Protein AF-A0A957NJ51-F1 (afdb_monomer)

Structure (mmCIF, N/CA/C/O backbone):
data_AF-A0A957NJ51-F1
#
_entry.id   AF-A0A957NJ51-F1
#
loop_
_atom_site.group_PDB
_atom_site.id
_atom_site.type_symbol
_atom_site.label_atom_id
_atom_site.label_alt_id
_atom_site.label_comp_id
_atom_site.label_asym_id
_atom_site.label_entity_id
_atom_site.label_seq_id
_atom_site.pdbx_PDB_ins_code
_atom_site.Cartn_x
_atom_site.Cartn_y
_atom_site.Cartn_z
_atom_site.occupancy
_atom_site.B_iso_or_equiv
_atom_site.auth_seq_id
_atom_site.auth_comp_id
_atom_site.auth_asym_id
_atom_site.auth_atom_id
_atom_site.pdbx_PDB_model_num
ATOM 1 N N . PHE A 1 1 ? 2.269 -20.245 -6.115 1.00 91.69 1 PHE A N 1
ATOM 2 C CA . PHE A 1 1 ? 2.761 -18.874 -5.858 1.00 91.69 1 PHE A CA 1
ATOM 3 C C . PHE A 1 1 ? 3.761 -18.795 -4.701 1.00 91.69 1 PHE A C 1
ATOM 5 O O . PHE A 1 1 ? 4.795 -18.180 -4.890 1.00 91.69 1 PHE A O 1
ATOM 12 N N . GLY A 1 2 ? 3.545 -19.444 -3.546 1.00 91.81 2 GLY A N 1
ATOM 13 C CA . GLY A 1 2 ? 4.564 -19.464 -2.474 1.00 91.81 2 GLY A CA 1
ATOM 14 C C . GLY A 1 2 ? 5.950 -19.950 -2.939 1.00 91.81 2 GLY A C 1
ATOM 15 O O . GLY A 1 2 ? 6.957 -19.306 -2.673 1.00 91.81 2 GLY A O 1
ATOM 16 N N . GLU A 1 3 ? 6.003 -21.020 -3.740 1.00 93.50 3 GLU A N 1
ATOM 17 C CA . GLU A 1 3 ? 7.250 -21.481 -4.378 1.00 93.50 3 GLU A CA 1
ATOM 18 C C . GLU A 1 3 ? 7.874 -20.446 -5.322 1.00 93.50 3 GLU A C 1
ATOM 20 O O . GLU A 1 3 ? 9.089 -20.280 -5.314 1.00 93.50 3 GLU A O 1
ATOM 25 N N . TYR A 1 4 ? 7.052 -19.719 -6.086 1.00 93.38 4 TYR A N 1
ATOM 26 C CA . TYR A 1 4 ? 7.520 -18.629 -6.946 1.00 93.38 4 TYR A CA 1
ATOM 27 C C . TYR A 1 4 ? 8.218 -17.550 -6.114 1.00 93.38 4 TYR A C 1
ATOM 29 O O . TYR A 1 4 ? 9.344 -17.188 -6.431 1.00 93.38 4 TYR A O 1
ATOM 37 N N . LEU A 1 5 ? 7.607 -17.110 -5.006 1.00 91.69 5 LEU A N 1
ATOM 38 C CA . LEU A 1 5 ? 8.210 -16.110 -4.120 1.00 91.69 5 LEU A CA 1
ATOM 39 C C . LEU A 1 5 ? 9.549 -16.600 -3.550 1.00 91.69 5 LEU A C 1
ATOM 41 O O . LEU A 1 5 ? 10.505 -15.831 -3.491 1.00 91.69 5 LEU A O 1
ATOM 45 N N . ARG A 1 6 ? 9.637 -17.882 -3.159 1.00 92.06 6 ARG A N 1
ATOM 46 C CA . ARG A 1 6 ? 10.887 -18.491 -2.672 1.00 92.06 6 ARG A CA 1
ATOM 47 C C . ARG A 1 6 ? 11.988 -18.458 -3.729 1.00 92.06 6 ARG A C 1
ATOM 49 O O . ARG A 1 6 ? 13.097 -18.027 -3.422 1.00 92.06 6 ARG A O 1
ATOM 56 N N . VAL A 1 7 ? 11.676 -18.881 -4.953 1.00 93.38 7 VAL A N 1
ATOM 57 C CA . VAL A 1 7 ? 12.631 -18.884 -6.070 1.00 93.38 7 VAL A CA 1
ATOM 58 C C . VAL A 1 7 ? 13.043 -17.460 -6.435 1.00 93.38 7 VAL A C 1
ATOM 60 O O . VAL A 1 7 ? 14.235 -17.189 -6.514 1.00 93.38 7 VAL A O 1
ATOM 63 N N . GLU A 1 8 ? 12.091 -16.539 -6.578 1.00 91.25 8 GLU A N 1
ATOM 64 C CA . GLU A 1 8 ? 12.353 -15.126 -6.875 1.00 91.25 8 GLU A CA 1
ATOM 65 C C . GLU A 1 8 ? 13.281 -14.500 -5.824 1.00 91.25 8 GLU A C 1
ATOM 67 O O . GLU A 1 8 ? 14.288 -13.892 -6.173 1.00 91.25 8 GLU A O 1
ATOM 72 N N . ASN A 1 9 ? 13.015 -14.729 -4.535 1.00 90.12 9 ASN A N 1
ATOM 73 C CA . ASN A 1 9 ? 13.860 -14.236 -3.447 1.00 90.12 9 ASN A CA 1
ATOM 74 C C . ASN A 1 9 ? 15.278 -14.837 -3.473 1.00 90.12 9 ASN A C 1
ATOM 76 O O . ASN A 1 9 ? 16.244 -14.170 -3.115 1.00 90.12 9 ASN A O 1
ATOM 80 N N . THR A 1 10 ? 15.433 -16.101 -3.881 1.00 91.56 10 THR A N 1
ATOM 81 C CA . THR A 1 10 ? 16.767 -16.688 -4.094 1.00 91.56 10 THR A CA 1
ATOM 82 C C . THR A 1 10 ? 17.476 -16.027 -5.276 1.00 91.56 10 THR A C 1
ATOM 84 O O . THR A 1 10 ? 18.640 -15.648 -5.142 1.00 91.56 10 THR A O 1
ATOM 87 N N . LEU A 1 11 ? 16.771 -15.852 -6.397 1.00 92.31 11 LEU A N 1
ATOM 88 C CA . LEU A 1 11 ? 17.309 -15.290 -7.636 1.00 92.31 11 LEU A CA 1
ATOM 89 C C . LEU A 1 11 ? 17.727 -13.820 -7.507 1.00 92.31 11 LEU A C 1
ATOM 91 O O . LEU A 1 11 ? 18.660 -13.408 -8.181 1.00 92.31 11 LEU A O 1
ATOM 95 N N . GLN A 1 12 ? 17.126 -13.048 -6.598 1.00 87.69 12 GLN A N 1
ATOM 96 C CA . GLN A 1 12 ? 17.521 -11.657 -6.323 1.00 87.69 12 GLN A CA 1
ATOM 97 C C . GLN A 1 12 ? 18.995 -11.476 -5.922 1.00 87.69 12 GLN A C 1
ATOM 99 O O . GLN A 1 12 ? 19.508 -10.366 -6.013 1.00 87.69 12 GLN A O 1
ATOM 104 N N . ASN A 1 13 ? 19.685 -12.540 -5.499 1.00 90.19 13 ASN A N 1
ATOM 105 C CA . ASN A 1 13 ? 21.109 -12.487 -5.151 1.00 90.19 13 ASN A CA 1
ATOM 106 C C . ASN A 1 13 ? 22.047 -12.721 -6.351 1.00 90.19 13 ASN A C 1
ATOM 108 O O . ASN A 1 13 ? 23.256 -12.808 -6.150 1.00 90.19 13 ASN A O 1
ATOM 112 N N . TYR A 1 14 ? 21.504 -12.882 -7.562 1.00 93.62 14 TYR A N 1
ATOM 113 C CA . TYR A 1 14 ? 22.261 -13.146 -8.785 1.00 93.62 14 TYR A CA 1
ATOM 114 C C . TYR A 1 14 ? 22.208 -11.935 -9.717 1.00 93.62 14 TYR A C 1
ATOM 116 O O . TYR A 1 14 ? 21.124 -11.446 -10.054 1.00 93.62 14 TYR A O 1
ATOM 124 N N . ASP A 1 15 ? 23.379 -11.486 -10.166 1.00 90.38 15 ASP A N 1
ATOM 125 C CA . ASP A 1 15 ? 23.531 -10.301 -11.015 1.00 90.38 15 ASP A CA 1
ATOM 126 C C . ASP A 1 15 ? 22.803 -10.469 -12.357 1.00 90.38 15 ASP A C 1
ATOM 128 O O . ASP A 1 15 ? 22.210 -9.520 -12.874 1.00 90.38 15 ASP A O 1
ATOM 132 N N . GLU A 1 16 ? 22.761 -11.688 -12.901 1.00 91.25 16 GLU A N 1
ATOM 133 C CA . GLU A 1 16 ? 22.069 -11.997 -14.153 1.00 91.25 16 GLU A CA 1
ATOM 134 C C . GLU A 1 16 ? 20.556 -11.796 -14.021 1.00 91.25 16 GLU A C 1
ATOM 136 O O . GLU A 1 16 ? 19.912 -11.250 -14.917 1.00 91.25 16 GLU A O 1
ATOM 141 N N . PHE A 1 17 ? 19.978 -12.191 -12.882 1.00 92.44 17 PHE A N 1
ATOM 142 C CA . PHE A 1 17 ? 18.555 -11.992 -12.622 1.00 92.44 17 PHE A CA 1
ATOM 143 C C . PHE A 1 17 ? 18.231 -10.518 -12.366 1.00 92.44 17 PHE A C 1
ATOM 145 O O . PHE A 1 17 ? 17.227 -10.020 -12.876 1.00 92.44 17 PHE A O 1
ATOM 152 N N . ALA A 1 18 ? 19.086 -9.800 -11.631 1.00 90.69 18 ALA A N 1
ATOM 153 C CA . ALA A 1 18 ? 18.937 -8.359 -11.432 1.00 90.69 18 ALA A CA 1
ATOM 154 C C . ALA A 1 18 ? 18.967 -7.602 -12.771 1.00 90.69 18 ALA A C 1
ATOM 156 O O . ALA A 1 18 ? 18.095 -6.775 -13.041 1.00 90.69 18 ALA A O 1
ATOM 157 N N . SER A 1 19 ? 19.907 -7.960 -13.645 1.00 93.06 19 SER A N 1
ATOM 158 C CA . SER A 1 19 ? 20.023 -7.408 -14.997 1.00 93.06 19 SER A CA 1
ATOM 159 C C . SER A 1 19 ? 18.793 -7.752 -15.844 1.00 93.06 19 SER A C 1
ATOM 161 O O . SER A 1 19 ? 18.235 -6.886 -16.511 1.00 93.06 19 SER A O 1
ATOM 163 N N . LEU A 1 20 ? 18.295 -8.993 -15.771 1.00 93.25 20 LEU A N 1
ATOM 164 C CA . LEU A 1 20 ? 17.098 -9.421 -16.505 1.00 93.25 20 LEU A CA 1
ATOM 165 C C . LEU A 1 20 ? 15.841 -8.661 -16.069 1.00 93.25 20 LEU A C 1
ATOM 167 O O . LEU A 1 20 ? 14.999 -8.332 -16.905 1.00 93.25 20 LEU A O 1
ATOM 171 N N . LYS A 1 21 ? 15.717 -8.361 -14.772 1.00 91.06 21 LYS A N 1
ATOM 172 C CA . LYS A 1 21 ? 14.632 -7.531 -14.237 1.00 91.06 21 LYS A CA 1
ATOM 173 C C . LYS A 1 21 ? 14.759 -6.076 -14.684 1.00 91.06 21 LYS A C 1
ATOM 175 O O . LYS A 1 21 ? 13.753 -5.508 -15.096 1.00 91.06 21 LYS A O 1
ATOM 180 N N . ALA A 1 22 ? 15.957 -5.497 -14.638 1.00 90.69 22 ALA A N 1
ATOM 181 C CA . ALA A 1 22 ? 16.201 -4.120 -15.069 1.00 90.69 22 ALA A CA 1
ATOM 182 C C . ALA A 1 22 ? 15.930 -3.917 -16.571 1.00 90.69 22 ALA A C 1
ATOM 184 O O . ALA A 1 22 ? 15.350 -2.903 -16.955 1.00 90.69 22 ALA A O 1
ATOM 185 N N . LEU A 1 23 ? 16.237 -4.923 -17.399 1.00 92.25 23 LEU A N 1
ATOM 186 C CA . LEU A 1 23 ? 15.939 -4.922 -18.834 1.00 92.25 23 LEU A CA 1
ATOM 187 C C . LEU A 1 23 ? 14.448 -4.689 -19.138 1.00 92.25 23 LEU A C 1
ATOM 189 O O . LEU A 1 23 ? 14.124 -4.080 -20.151 1.00 92.25 23 LEU A O 1
ATOM 193 N N . GLN A 1 24 ? 13.539 -5.125 -18.257 1.00 90.31 24 GLN A N 1
ATOM 194 C CA . GLN A 1 24 ? 12.091 -4.958 -18.455 1.00 90.31 24 GLN A CA 1
ATOM 195 C C . GLN A 1 24 ? 11.632 -3.492 -18.395 1.00 90.31 24 GLN A C 1
ATOM 197 O O . GLN A 1 24 ? 10.538 -3.178 -18.860 1.00 90.31 24 GLN A O 1
ATOM 202 N N . SER A 1 25 ? 12.448 -2.605 -17.820 1.00 86.50 25 SER A N 1
ATOM 203 C CA . SER A 1 25 ? 12.141 -1.179 -17.656 1.00 86.50 25 SER A CA 1
ATOM 204 C C . SER A 1 25 ? 12.797 -0.295 -18.719 1.00 86.50 25 SER A C 1
ATOM 206 O O . SER A 1 25 ? 12.650 0.925 -18.667 1.00 86.50 25 SER A O 1
ATOM 208 N N . ILE A 1 26 ? 13.541 -0.886 -19.658 1.00 91.06 26 ILE A N 1
ATOM 209 C CA . ILE A 1 26 ? 14.322 -0.156 -20.658 1.00 91.06 26 ILE A CA 1
ATOM 210 C C . ILE A 1 26 ? 13.575 -0.096 -21.981 1.00 91.06 26 ILE A C 1
ATOM 212 O O . ILE A 1 26 ? 13.021 -1.090 -22.454 1.00 91.06 26 ILE A O 1
ATOM 216 N N . ASP A 1 27 ? 13.610 1.077 -22.610 1.00 89.38 27 ASP A N 1
ATOM 217 C CA . ASP A 1 27 ? 13.188 1.225 -23.994 1.00 89.38 27 ASP A CA 1
ATOM 218 C C . ASP A 1 27 ? 14.253 0.631 -24.925 1.00 89.38 27 ASP A C 1
ATOM 220 O O . ASP A 1 27 ? 15.269 1.252 -25.224 1.00 89.38 27 ASP A O 1
ATOM 224 N N . ILE A 1 28 ? 14.013 -0.594 -25.393 1.00 87.88 28 ILE A N 1
ATOM 225 C CA . ILE A 1 28 ? 14.910 -1.309 -26.313 1.00 87.88 28 ILE A CA 1
ATOM 226 C C . ILE A 1 28 ? 15.026 -0.652 -27.697 1.00 87.88 28 ILE A C 1
ATOM 228 O O . ILE A 1 28 ? 15.831 -1.100 -28.510 1.00 87.88 28 ILE A O 1
ATOM 232 N N . THR A 1 29 ? 14.193 0.348 -28.000 1.00 91.12 29 THR A N 1
ATOM 233 C CA . THR A 1 29 ? 14.266 1.105 -29.256 1.00 91.12 29 THR A CA 1
ATOM 234 C C . THR A 1 29 ? 15.181 2.325 -29.164 1.00 91.12 29 THR A C 1
ATOM 236 O O . THR A 1 29 ? 15.487 2.929 -30.193 1.00 91.12 29 THR A O 1
ATOM 239 N N . ASP A 1 30 ? 15.635 2.666 -27.955 1.00 94.25 30 ASP A N 1
ATOM 240 C CA . ASP A 1 30 ? 16.591 3.734 -27.692 1.00 94.25 30 ASP A CA 1
ATOM 241 C C . ASP A 1 30 ? 18.017 3.167 -27.604 1.00 94.25 30 ASP A C 1
ATOM 243 O O . ASP A 1 30 ? 18.430 2.597 -26.591 1.00 94.25 30 ASP A O 1
ATOM 247 N N . ASP A 1 31 ? 18.784 3.347 -28.682 1.00 93.44 31 ASP A N 1
ATOM 248 C CA . ASP A 1 31 ? 20.170 2.878 -28.783 1.00 93.44 31 ASP A CA 1
ATOM 249 C C . ASP A 1 31 ? 21.067 3.443 -27.659 1.00 93.44 31 ASP A C 1
ATOM 251 O O . ASP A 1 31 ? 21.960 2.746 -27.176 1.00 93.44 31 ASP A O 1
ATOM 255 N N . GLU A 1 32 ? 20.840 4.682 -27.197 1.00 94.69 32 GLU A N 1
ATOM 256 C CA . GLU A 1 32 ? 21.641 5.289 -26.121 1.00 94.69 32 GLU A CA 1
ATOM 257 C C . GLU A 1 32 ? 21.335 4.635 -24.766 1.00 94.69 32 GLU A C 1
ATOM 259 O O . GLU A 1 32 ? 22.254 4.331 -23.992 1.00 94.69 32 GLU A O 1
ATOM 264 N N . ALA A 1 33 ? 20.056 4.356 -24.496 1.00 93.50 33 ALA A N 1
ATOM 265 C CA . ALA A 1 33 ? 19.629 3.640 -23.296 1.00 93.50 33 ALA A CA 1
ATOM 266 C C . ALA A 1 33 ? 20.171 2.202 -23.271 1.00 93.50 33 ALA A C 1
ATOM 268 O O . ALA A 1 33 ? 20.659 1.740 -22.236 1.00 93.50 33 ALA A O 1
ATOM 269 N N . VAL A 1 34 ? 20.148 1.512 -24.417 1.00 93.88 34 VAL A N 1
ATOM 270 C CA . VAL A 1 34 ? 20.655 0.139 -24.556 1.00 93.88 34 VAL A CA 1
ATOM 271 C C . VAL A 1 34 ? 22.171 0.069 -24.347 1.00 93.88 34 VAL A C 1
ATOM 273 O O . VAL A 1 34 ? 22.642 -0.800 -23.610 1.00 93.88 34 VAL A O 1
ATOM 276 N N . GLU A 1 35 ? 22.954 0.978 -24.936 1.00 93.62 35 GLU A N 1
ATOM 277 C CA . GLU A 1 35 ? 24.409 1.014 -24.718 1.00 93.62 35 GLU A CA 1
ATOM 278 C C . GLU A 1 35 ? 24.770 1.344 -23.264 1.00 93.62 35 GLU A C 1
ATOM 280 O O . GLU A 1 35 ? 25.661 0.716 -22.686 1.00 93.62 35 GLU A O 1
ATOM 285 N N . THR A 1 36 ? 24.050 2.285 -22.646 1.00 94.88 36 THR A N 1
ATOM 286 C CA . THR A 1 36 ? 24.247 2.642 -21.233 1.00 94.88 36 THR A CA 1
ATOM 287 C C . THR A 1 36 ? 23.981 1.444 -20.324 1.00 94.88 36 THR A C 1
ATOM 289 O O . THR A 1 36 ? 24.804 1.125 -19.465 1.00 94.88 36 THR A O 1
ATOM 292 N N . PHE A 1 37 ? 22.881 0.728 -20.560 1.00 95.06 37 PHE A N 1
ATOM 293 C CA . PHE A 1 37 ? 22.530 -0.471 -19.808 1.00 95.06 37 PHE A CA 1
ATOM 294 C C . PHE A 1 37 ? 23.563 -1.588 -19.960 1.00 95.06 37 PHE A C 1
ATOM 296 O O . PHE A 1 37 ? 24.001 -2.165 -18.964 1.00 95.06 37 PHE A O 1
ATOM 303 N N . LYS A 1 38 ? 24.010 -1.871 -21.192 1.00 94.38 38 LYS A N 1
ATOM 304 C CA . LYS A 1 38 ? 25.066 -2.864 -21.429 1.00 94.38 38 LYS A CA 1
ATOM 305 C C . LYS A 1 38 ? 26.348 -2.515 -20.676 1.00 94.38 38 LYS A C 1
ATOM 307 O O . LYS A 1 38 ? 26.972 -3.404 -20.102 1.00 94.38 38 LYS A O 1
ATOM 312 N N . ALA A 1 39 ? 26.731 -1.239 -20.647 1.00 94.56 39 ALA A N 1
ATOM 313 C CA . ALA A 1 39 ? 27.916 -0.788 -19.926 1.00 94.56 39 ALA A CA 1
ATOM 314 C C . ALA A 1 39 ? 27.768 -0.915 -18.399 1.00 94.56 39 ALA A C 1
ATOM 316 O O . ALA A 1 39 ? 28.715 -1.336 -17.737 1.00 94.56 39 ALA A O 1
ATOM 317 N N . GLU A 1 40 ? 26.600 -0.583 -17.842 1.00 94.25 40 GLU A N 1
ATOM 318 C CA . GLU A 1 40 ? 26.316 -0.680 -16.402 1.00 94.25 40 GLU A CA 1
ATOM 319 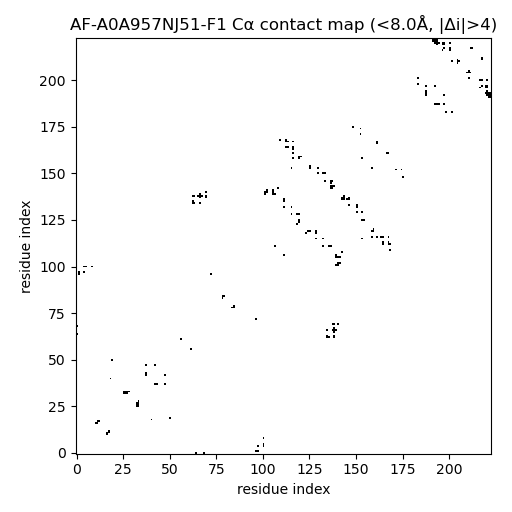C C . GLU A 1 40 ? 26.288 -2.135 -15.908 1.00 94.25 40 GLU A C 1
ATOM 321 O O . GLU A 1 40 ? 26.822 -2.440 -14.840 1.00 94.25 40 GLU A O 1
ATOM 326 N N . HIS A 1 41 ? 25.727 -3.036 -16.715 1.00 93.44 41 HIS A N 1
ATOM 327 C CA . HIS A 1 41 ? 25.563 -4.454 -16.387 1.00 93.44 41 HIS A CA 1
ATOM 328 C C . HIS A 1 41 ? 26.663 -5.362 -16.964 1.00 93.44 41 HIS A C 1
ATOM 330 O O . HIS A 1 41 ? 26.606 -6.577 -16.797 1.00 93.44 41 HIS A O 1
ATOM 336 N N . TYR A 1 42 ? 27.679 -4.786 -17.618 1.00 93.81 42 TYR A N 1
ATOM 337 C CA . TYR A 1 42 ? 28.795 -5.501 -18.254 1.00 93.81 42 TYR A CA 1
ATOM 338 C C . TYR A 1 42 ? 28.355 -6.573 -19.274 1.00 93.81 42 TYR A C 1
ATOM 340 O O . TYR A 1 42 ? 28.945 -7.651 -19.342 1.00 93.81 42 TYR A O 1
ATOM 348 N N . LEU A 1 43 ? 27.330 -6.270 -20.076 1.00 94.12 43 LEU A N 1
ATOM 349 C CA . LEU A 1 43 ? 26.709 -7.199 -21.026 1.00 94.12 43 LEU A CA 1
ATOM 350 C C . LEU A 1 43 ? 27.239 -7.018 -22.453 1.00 94.12 43 LEU A C 1
ATOM 352 O O . LEU A 1 43 ? 27.481 -5.900 -22.914 1.00 94.12 43 LEU A O 1
ATOM 356 N N . THR A 1 44 ? 27.355 -8.125 -23.184 1.00 94.81 44 THR A N 1
ATOM 357 C CA . THR A 1 44 ? 27.575 -8.121 -24.636 1.00 94.81 44 THR A CA 1
ATOM 358 C C . THR A 1 44 ? 26.250 -8.114 -25.409 1.00 94.81 44 THR A C 1
ATOM 360 O O . THR A 1 44 ? 25.180 -8.342 -24.845 1.00 94.81 44 THR A O 1
ATOM 363 N N . ASP A 1 45 ? 26.306 -7.892 -26.727 1.00 93.38 45 ASP A N 1
ATOM 364 C CA . ASP A 1 45 ? 25.123 -8.018 -27.597 1.00 93.38 45 ASP A CA 1
ATOM 365 C C . ASP A 1 45 ? 24.547 -9.443 -27.597 1.00 93.38 45 ASP A C 1
ATOM 367 O O . ASP A 1 45 ? 23.338 -9.628 -27.735 1.00 93.38 45 ASP A O 1
ATOM 371 N N . GLU A 1 46 ? 25.406 -10.453 -27.424 1.00 94.75 46 GLU A N 1
ATOM 372 C CA . GLU A 1 46 ? 24.985 -11.851 -27.312 1.00 94.75 46 GLU A CA 1
ATOM 373 C C . GLU A 1 46 ? 24.235 -12.094 -25.997 1.00 94.75 46 GLU A C 1
ATOM 375 O O . GLU A 1 46 ? 23.166 -12.706 -26.013 1.00 94.75 46 GLU A O 1
ATOM 380 N N . ASP A 1 47 ? 24.736 -11.547 -24.883 1.00 93.62 47 ASP A N 1
ATOM 381 C CA . ASP A 1 47 ? 24.069 -11.637 -23.579 1.00 93.62 47 ASP A CA 1
ATOM 382 C C . ASP A 1 47 ? 22.707 -10.935 -23.608 1.00 93.62 47 ASP A C 1
ATOM 384 O O . ASP A 1 47 ? 21.706 -11.500 -23.169 1.00 93.62 47 ASP A O 1
ATOM 388 N N . LEU A 1 48 ? 22.640 -9.734 -24.197 1.00 92.50 48 LEU A N 1
ATOM 389 C CA . LEU A 1 48 ? 21.392 -8.986 -24.343 1.00 92.50 48 LEU A CA 1
ATOM 390 C C . LEU A 1 48 ? 20.362 -9.766 -25.175 1.00 92.50 48 LEU A C 1
ATOM 392 O O . LEU A 1 48 ? 19.202 -9.875 -24.774 1.00 92.50 48 LEU A O 1
ATOM 396 N N . ALA A 1 49 ? 20.778 -10.349 -26.304 1.00 93.00 49 ALA A N 1
ATOM 397 C CA . ALA A 1 49 ? 19.902 -11.164 -27.143 1.00 93.00 49 ALA A CA 1
ATOM 398 C C . ALA A 1 49 ? 19.411 -12.425 -26.410 1.00 93.00 49 ALA A C 1
ATOM 400 O O . ALA A 1 49 ? 18.240 -12.797 -26.526 1.00 93.00 49 ALA A O 1
ATOM 401 N N . ALA A 1 50 ? 20.280 -13.068 -25.623 1.00 93.75 50 ALA A N 1
ATOM 402 C CA . ALA A 1 50 ? 19.904 -14.204 -24.791 1.00 93.75 50 ALA A CA 1
ATOM 403 C C . ALA A 1 50 ? 18.873 -13.797 -23.728 1.00 93.75 50 ALA A C 1
ATOM 405 O O . ALA A 1 50 ? 17.853 -14.470 -23.581 1.00 93.75 50 ALA A O 1
ATOM 406 N N . MET A 1 51 ? 19.079 -12.669 -23.046 1.00 92.81 51 MET A N 1
ATOM 407 C CA . MET A 1 51 ? 18.153 -12.148 -22.035 1.00 92.81 51 MET A CA 1
ATOM 408 C C . MET A 1 51 ? 16.790 -11.776 -22.627 1.00 92.81 51 MET A C 1
ATOM 410 O O . MET A 1 51 ? 15.767 -12.119 -22.042 1.00 92.81 51 MET A O 1
ATOM 414 N N . GLN A 1 52 ? 16.753 -11.155 -23.810 1.00 91.00 52 GLN A N 1
ATOM 415 C CA . GLN A 1 52 ? 15.505 -10.826 -24.515 1.00 91.00 52 GLN A CA 1
ATOM 416 C C . GLN A 1 52 ? 14.694 -12.063 -24.935 1.00 91.00 52 GLN A C 1
ATOM 418 O O . GLN A 1 52 ? 13.490 -11.961 -25.160 1.00 91.00 52 GLN A O 1
ATOM 423 N N . SER A 1 53 ? 15.333 -13.231 -25.051 1.00 92.62 53 SER A N 1
ATOM 424 C CA . SER A 1 53 ? 14.643 -14.488 -25.364 1.00 92.62 53 SER A CA 1
ATOM 425 C C . SER A 1 53 ? 13.965 -15.139 -24.153 1.00 92.62 53 SER A C 1
ATOM 427 O O . SER A 1 53 ? 13.161 -16.059 -24.324 1.00 92.62 53 SER A O 1
ATOM 429 N N . ILE A 1 54 ? 14.288 -14.685 -22.937 1.00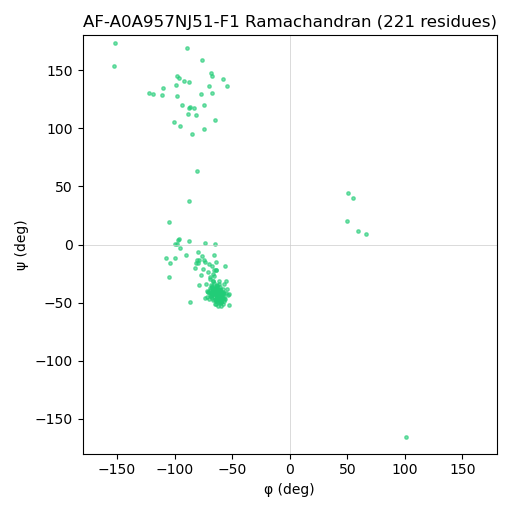 93.31 54 ILE A N 1
ATOM 430 C CA . ILE A 1 54 ? 13.712 -15.204 -21.700 1.00 93.31 54 ILE A CA 1
ATOM 431 C C . ILE A 1 54 ? 12.373 -14.512 -21.461 1.00 93.31 54 ILE A C 1
ATOM 433 O O . ILE A 1 54 ? 12.312 -13.304 -21.250 1.00 93.31 54 ILE A O 1
ATOM 437 N N . ASP A 1 55 ? 11.301 -15.300 -21.453 1.00 90.44 55 ASP A N 1
ATOM 438 C CA . ASP A 1 55 ? 9.975 -14.815 -21.086 1.00 90.44 55 ASP A CA 1
ATOM 439 C C . ASP A 1 55 ? 9.894 -14.608 -19.568 1.00 90.44 55 ASP A C 1
ATOM 441 O O . ASP A 1 55 ? 10.102 -15.538 -18.779 1.00 90.44 55 ASP A O 1
ATOM 445 N N . VAL A 1 56 ? 9.617 -13.372 -19.164 1.00 90.31 56 VAL A N 1
ATOM 446 C CA . VAL A 1 56 ? 9.478 -12.970 -17.765 1.00 90.31 56 VAL A CA 1
ATOM 447 C C . VAL A 1 56 ? 8.057 -12.450 -17.575 1.00 90.31 56 VAL A C 1
ATOM 449 O O . VAL A 1 56 ? 7.635 -11.569 -18.325 1.00 90.31 56 VAL A O 1
ATOM 452 N N . PRO A 1 57 ? 7.317 -12.930 -16.556 1.00 91.44 57 PRO A N 1
ATOM 453 C CA . PRO A 1 57 ? 5.999 -12.393 -16.256 1.00 91.44 57 PRO A CA 1
ATOM 454 C C . PRO A 1 57 ? 6.057 -10.879 -16.065 1.00 91.44 57 PRO A C 1
ATOM 456 O O . PRO A 1 57 ? 6.942 -10.358 -15.374 1.00 91.44 57 PRO A O 1
ATOM 459 N N . ALA A 1 58 ? 5.086 -10.173 -16.643 1.00 90.69 58 ALA A N 1
ATOM 460 C CA . ALA A 1 58 ? 4.991 -8.732 -16.481 1.00 90.69 58 ALA A CA 1
ATOM 461 C C . ALA A 1 58 ? 4.876 -8.381 -14.991 1.00 90.69 58 ALA A C 1
ATOM 463 O O . ALA A 1 58 ? 4.172 -9.055 -14.236 1.00 90.69 58 ALA A O 1
ATOM 464 N N . GLU A 1 59 ? 5.508 -7.287 -14.560 1.00 86.56 59 GLU A N 1
ATOM 465 C CA . GLU A 1 59 ? 5.469 -6.872 -13.151 1.00 86.56 59 GLU A CA 1
ATOM 466 C C . GLU A 1 59 ? 4.030 -6.723 -12.639 1.00 86.56 59 GLU A C 1
ATOM 468 O O . GLU A 1 59 ? 3.700 -7.141 -11.530 1.00 86.56 59 GLU A O 1
ATOM 473 N N . ARG A 1 60 ? 3.146 -6.212 -13.499 1.00 86.12 60 ARG A N 1
ATOM 474 C CA . ARG A 1 60 ? 1.712 -6.114 -13.232 1.00 86.12 60 ARG A CA 1
ATOM 475 C C . ARG A 1 60 ? 1.069 -7.468 -12.932 1.00 86.12 60 ARG A C 1
ATOM 477 O O . ARG A 1 60 ? 0.277 -7.563 -12.002 1.00 86.12 60 ARG A O 1
ATOM 484 N N . GLU A 1 61 ? 1.421 -8.506 -13.682 1.00 91.81 61 GLU A N 1
ATOM 485 C CA . GLU A 1 61 ? 0.879 -9.850 -13.477 1.00 91.81 61 GLU A CA 1
ATOM 486 C C . GLU A 1 61 ? 1.356 -10.433 -12.139 1.00 91.81 61 GLU A C 1
ATOM 488 O O . GLU A 1 61 ? 0.568 -10.977 -11.366 1.00 91.81 61 GLU A O 1
ATOM 493 N N . VAL A 1 62 ? 2.635 -10.235 -11.803 1.00 90.62 62 VAL A N 1
ATOM 494 C CA . VAL A 1 62 ? 3.196 -10.640 -10.504 1.00 90.62 62 VAL A CA 1
ATOM 495 C C . VAL A 1 62 ? 2.505 -9.906 -9.347 1.00 90.62 62 VAL A C 1
ATOM 497 O O . VAL A 1 62 ? 2.198 -10.527 -8.324 1.00 90.62 62 VAL A O 1
ATOM 500 N N . GLN A 1 63 ? 2.214 -8.609 -9.502 1.00 88.12 63 GLN A N 1
ATOM 501 C CA . GLN A 1 63 ? 1.438 -7.830 -8.530 1.00 88.12 63 GLN A CA 1
ATOM 502 C C . GLN A 1 63 ? 0.012 -8.381 -8.364 1.00 88.12 63 GLN A C 1
ATOM 504 O O . GLN A 1 63 ? -0.447 -8.537 -7.229 1.00 88.12 63 GLN A O 1
ATOM 509 N N . ASP A 1 64 ? -0.669 -8.732 -9.457 1.00 90.62 64 ASP A N 1
ATOM 510 C CA . ASP A 1 64 ? -2.026 -9.293 -9.430 1.00 90.62 64 ASP A CA 1
ATOM 511 C C . ASP A 1 64 ? -2.060 -10.668 -8.731 1.00 90.62 64 ASP A C 1
ATOM 513 O O . ASP A 1 64 ? -2.921 -10.922 -7.874 1.00 90.62 64 ASP A O 1
ATOM 517 N N . TYR A 1 65 ? -1.075 -11.536 -8.994 1.00 93.62 65 TYR A N 1
ATOM 518 C CA . TYR A 1 65 ? -0.925 -12.794 -8.255 1.00 93.62 65 TYR A CA 1
ATOM 519 C C . TYR A 1 65 ? -0.646 -12.560 -6.770 1.00 93.62 65 TYR A C 1
ATOM 521 O O . TYR A 1 65 ? -1.210 -13.259 -5.925 1.00 93.62 65 TYR A O 1
ATOM 529 N N . ARG A 1 66 ? 0.184 -11.568 -6.427 1.00 91.44 66 ARG A N 1
ATOM 530 C CA . ARG A 1 66 ? 0.484 -11.217 -5.032 1.00 91.44 66 ARG A CA 1
ATOM 531 C C . ARG A 1 66 ? -0.755 -10.707 -4.298 1.00 91.44 66 ARG A C 1
ATOM 533 O O . ARG A 1 66 ? -1.002 -11.137 -3.173 1.00 91.44 66 ARG A O 1
ATOM 540 N N . SER A 1 67 ? -1.562 -9.861 -4.943 1.00 90.44 67 SER A N 1
ATOM 541 C CA . SER A 1 67 ? -2.855 -9.417 -4.409 1.00 90.44 67 SER A CA 1
ATOM 542 C C . SER A 1 67 ? -3.769 -10.609 -4.135 1.00 90.44 67 SER A C 1
ATOM 544 O O . SER A 1 67 ? -4.249 -10.764 -3.015 1.00 90.44 67 SER A O 1
ATOM 546 N N . THR A 1 68 ? -3.935 -11.494 -5.120 1.00 93.31 68 THR A N 1
ATOM 547 C CA . THR A 1 68 ? -4.787 -12.688 -5.002 1.00 93.31 68 THR A CA 1
ATOM 548 C C . THR A 1 68 ? -4.303 -13.622 -3.889 1.00 93.31 68 THR A C 1
ATOM 550 O O . THR A 1 68 ? -5.093 -14.145 -3.106 1.00 93.31 68 THR A O 1
ATOM 553 N N . TYR A 1 69 ? -2.989 -13.814 -3.771 1.00 92.75 69 TYR A N 1
ATOM 554 C CA . TYR A 1 69 ? -2.390 -14.633 -2.720 1.00 92.75 69 TYR A CA 1
ATOM 555 C C . TYR A 1 69 ? -2.667 -14.070 -1.317 1.00 92.75 69 TYR A C 1
ATOM 557 O O . TYR A 1 69 ? -3.019 -14.823 -0.406 1.00 92.75 69 TYR A O 1
ATOM 565 N N . ASN A 1 70 ? -2.574 -12.747 -1.156 1.00 90.19 70 ASN A N 1
ATOM 566 C CA . ASN A 1 70 ? -2.950 -12.064 0.081 1.00 90.19 70 ASN A CA 1
ATOM 567 C C . ASN A 1 70 ? -4.459 -12.169 0.361 1.00 90.19 70 ASN A C 1
ATOM 569 O O . ASN A 1 70 ? -4.835 -12.444 1.498 1.00 90.19 70 ASN A O 1
ATOM 573 N N . ASP A 1 71 ? -5.314 -12.027 -0.658 1.00 90.81 71 ASP A N 1
ATOM 574 C CA . ASP A 1 71 ? -6.775 -12.145 -0.522 1.00 90.81 71 ASP A CA 1
ATOM 575 C C . ASP A 1 71 ? -7.181 -13.518 0.029 1.00 90.81 71 ASP A C 1
ATOM 577 O O . ASP A 1 71 ? -7.971 -13.606 0.973 1.00 90.81 71 ASP A O 1
ATOM 581 N N . ILE A 1 72 ? -6.598 -14.591 -0.521 1.00 90.81 72 ILE A N 1
ATOM 582 C CA . ILE A 1 72 ? -6.839 -15.971 -0.077 1.00 90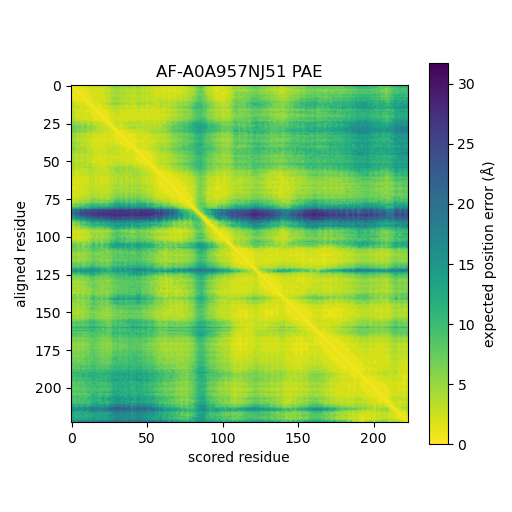.81 72 ILE A CA 1
ATOM 583 C C . ILE A 1 72 ? -6.382 -16.151 1.373 1.00 90.81 72 ILE A C 1
ATOM 585 O O . ILE A 1 72 ? -7.099 -16.743 2.181 1.00 90.81 72 ILE A O 1
ATOM 589 N N . ARG A 1 73 ? -5.208 -15.620 1.731 1.00 89.44 73 ARG A N 1
ATOM 590 C CA . ARG A 1 73 ? -4.692 -15.693 3.103 1.00 89.44 73 ARG A CA 1
ATOM 591 C C . ARG A 1 73 ? -5.607 -14.976 4.099 1.00 89.44 73 ARG A C 1
ATOM 593 O O . ARG A 1 73 ? -5.894 -15.520 5.166 1.00 89.44 73 ARG A O 1
ATOM 600 N N . ASP A 1 74 ? -6.050 -13.767 3.766 1.00 87.94 74 ASP A N 1
ATOM 601 C CA . ASP A 1 74 ? -6.926 -12.960 4.618 1.00 87.94 74 ASP A CA 1
ATOM 602 C C . ASP A 1 74 ? -8.316 -13.586 4.754 1.00 87.94 74 ASP A C 1
ATOM 604 O O . ASP A 1 74 ? -8.918 -13.546 5.830 1.00 87.94 74 ASP A O 1
ATOM 608 N N . TRP A 1 75 ? -8.838 -14.180 3.679 1.00 88.38 75 TRP A N 1
ATOM 609 C CA . TRP A 1 75 ? -10.051 -14.991 3.728 1.00 88.38 75 TRP A CA 1
ATOM 610 C C . TRP A 1 75 ? -9.879 -16.186 4.673 1.00 88.38 75 TRP A C 1
ATOM 612 O O . TRP A 1 75 ? -10.637 -16.299 5.633 1.00 88.38 75 TRP A O 1
ATOM 622 N N . LEU A 1 76 ? -8.832 -16.999 4.497 1.00 85.75 76 LEU A N 1
ATOM 623 C CA . LEU A 1 76 ? -8.605 -18.185 5.325 1.00 85.75 76 LEU A CA 1
ATOM 624 C C . LEU A 1 76 ? -8.433 -17.833 6.810 1.00 85.75 76 LEU A C 1
ATOM 626 O O . LEU A 1 76 ? -8.937 -18.532 7.689 1.00 85.75 76 LEU A O 1
ATOM 630 N N . ARG A 1 77 ? -7.741 -16.727 7.113 1.00 83.62 77 ARG A N 1
ATOM 631 C CA . ARG A 1 77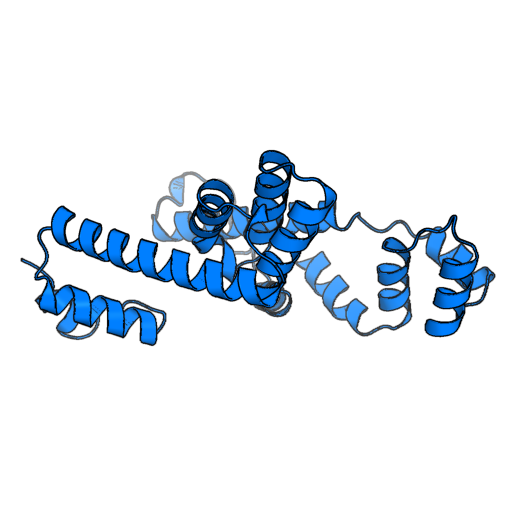 ? -7.594 -16.230 8.488 1.00 83.62 77 ARG A CA 1
ATOM 632 C C . ARG A 1 77 ? -8.946 -15.861 9.105 1.00 83.62 77 ARG A C 1
ATOM 634 O O . ARG A 1 77 ? -9.168 -16.166 10.276 1.00 83.62 77 ARG A O 1
ATOM 641 N N . ARG A 1 78 ? -9.824 -15.198 8.344 1.00 83.44 78 ARG A N 1
ATOM 642 C CA . ARG A 1 78 ? -11.178 -14.836 8.795 1.00 83.44 78 ARG A CA 1
ATOM 643 C C . ARG A 1 78 ? -12.048 -16.071 8.997 1.00 83.44 78 ARG A C 1
ATOM 645 O O . ARG A 1 78 ? -12.692 -16.170 10.034 1.00 83.44 78 ARG A O 1
ATOM 652 N N . GLU A 1 79 ? -11.979 -17.031 8.083 1.00 81.12 79 GLU A N 1
ATOM 653 C CA . GLU A 1 79 ? -12.730 -18.287 8.167 1.00 81.12 79 GLU A CA 1
ATOM 654 C C . GLU A 1 79 ? -12.362 -19.084 9.427 1.00 81.12 79 GLU A C 1
ATOM 656 O O . GLU A 1 79 ? -13.223 -19.489 10.210 1.00 81.12 79 GLU A O 1
ATOM 661 N N . LYS A 1 80 ? -11.055 -19.221 9.697 1.00 78.19 80 LYS A N 1
ATOM 662 C CA . LYS A 1 80 ? -10.547 -19.861 10.920 1.00 78.19 80 LYS A CA 1
ATOM 663 C C . LYS A 1 80 ? -11.002 -19.133 12.190 1.00 78.19 80 LYS A C 1
ATOM 665 O O . LYS A 1 80 ? -11.284 -19.784 13.194 1.00 78.19 80 LYS A O 1
ATOM 670 N N . ALA A 1 81 ? -11.089 -17.802 12.162 1.00 75.62 81 ALA A N 1
ATOM 671 C CA . ALA A 1 81 ? -11.562 -17.006 13.296 1.00 75.62 81 ALA A CA 1
ATOM 672 C C . ALA A 1 81 ? -13.082 -17.126 13.520 1.00 75.62 81 ALA A C 1
ATOM 674 O O . ALA A 1 81 ? -13.529 -17.116 14.666 1.00 75.62 81 ALA A O 1
ATOM 675 N N . ALA A 1 82 ? -13.862 -17.276 12.446 1.00 72.12 82 ALA A N 1
ATOM 676 C CA . ALA A 1 82 ? -15.319 -17.387 12.490 1.00 72.12 82 ALA A CA 1
ATOM 677 C C . ALA A 1 82 ? -15.831 -18.768 12.954 1.00 72.12 82 ALA A C 1
ATOM 679 O O . ALA A 1 82 ? -17.013 -18.901 13.247 1.00 72.12 82 ALA A O 1
ATOM 680 N N . LYS A 1 83 ? -14.958 -19.784 13.073 1.00 62.62 83 LYS A N 1
ATOM 681 C CA . LYS A 1 83 ? -15.305 -21.195 13.369 1.00 62.62 83 LYS A CA 1
ATOM 682 C C . LYS A 1 83 ? -16.252 -21.861 12.352 1.00 62.62 83 LYS A C 1
ATOM 684 O O . LYS A 1 83 ? -16.682 -22.985 12.596 1.00 62.62 83 LYS A O 1
ATOM 689 N N . ASP A 1 84 ? -16.493 -21.247 11.197 1.00 58.66 84 ASP A N 1
ATOM 690 C CA . ASP A 1 84 ? -17.346 -21.773 10.120 1.00 58.66 84 ASP A CA 1
ATOM 691 C C . ASP A 1 84 ? -16.581 -22.675 9.129 1.00 58.66 84 ASP A C 1
ATOM 693 O O . ASP A 1 84 ? -16.878 -22.744 7.945 1.00 58.66 84 ASP A O 1
ATOM 697 N N . GLN A 1 85 ? -15.636 -23.491 9.612 1.00 57.59 85 GLN A N 1
ATOM 698 C CA . GLN A 1 85 ? -14.922 -24.474 8.770 1.00 57.59 85 GLN A CA 1
ATOM 699 C C . GLN A 1 85 ? -15.824 -25.591 8.196 1.00 57.59 85 GLN A C 1
ATOM 701 O O . GLN A 1 85 ? -15.340 -26.488 7.509 1.00 57.59 85 GLN A O 1
ATOM 706 N N . SER A 1 86 ? -17.127 -25.581 8.492 1.00 54.72 86 SER A N 1
ATOM 707 C CA . SER A 1 86 ? -18.035 -26.689 8.184 1.00 54.72 86 SER A CA 1
ATOM 708 C C . SER A 1 86 ? -18.423 -26.818 6.704 1.00 54.72 86 SER A C 1
ATOM 710 O O . SER A 1 86 ? -18.928 -27.872 6.320 1.00 54.72 86 SER A O 1
ATOM 712 N N . GLU A 1 87 ? -18.156 -25.809 5.865 1.00 57.31 87 GLU A N 1
ATOM 713 C CA . GLU A 1 87 ? -18.564 -25.818 4.448 1.00 57.31 87 GLU A CA 1
ATOM 714 C C . GLU A 1 87 ? -17.431 -26.097 3.443 1.00 57.31 87 GLU A C 1
ATOM 716 O O . GLU A 1 87 ? -17.713 -26.451 2.295 1.00 57.31 87 GLU A O 1
ATOM 721 N N . SER A 1 88 ? -16.150 -26.004 3.825 1.00 61.19 88 SER A N 1
ATOM 722 C CA . SER A 1 88 ? -15.054 -26.259 2.880 1.00 61.19 88 SER A CA 1
ATOM 723 C C . SER A 1 88 ? -14.689 -27.743 2.817 1.00 61.19 88 SER A C 1
ATOM 725 O O . SER A 1 88 ? -14.198 -28.311 3.788 1.00 61.19 88 SER A O 1
ATOM 727 N N . SER A 1 89 ? -14.834 -28.369 1.646 1.00 64.06 89 SER A N 1
ATOM 728 C CA . SER A 1 89 ? -14.413 -29.761 1.404 1.00 64.06 89 SER A CA 1
ATOM 729 C C . SER A 1 89 ? -12.892 -29.953 1.289 1.00 64.06 89 SER A C 1
ATOM 731 O O . SER A 1 89 ? -12.440 -31.050 0.967 1.00 64.06 89 SER A O 1
ATOM 733 N N . LEU A 1 90 ? -12.114 -28.880 1.446 1.00 71.38 90 LEU A N 1
ATOM 734 C CA . LEU A 1 90 ? -10.663 -28.848 1.284 1.00 71.38 90 LEU A CA 1
ATOM 735 C C . LEU A 1 90 ? -10.004 -28.648 2.649 1.00 71.38 90 LEU A C 1
ATOM 737 O O . LEU A 1 90 ? -10.427 -27.781 3.412 1.00 71.38 90 LEU A O 1
ATOM 741 N N . ASP A 1 91 ? -8.959 -29.427 2.926 1.00 76.62 91 ASP A N 1
ATOM 742 C CA . ASP A 1 91 ? -8.119 -29.243 4.106 1.00 76.62 91 ASP A CA 1
ATOM 743 C C . ASP A 1 91 ? -7.098 -28.126 3.846 1.00 76.62 91 ASP A C 1
ATOM 745 O O . ASP A 1 91 ? -6.203 -28.250 3.008 1.00 76.62 91 ASP A O 1
ATOM 749 N N . TRP A 1 92 ? -7.266 -27.006 4.544 1.00 80.94 92 TRP A N 1
ATOM 750 C CA . TRP A 1 92 ? -6.394 -25.836 4.441 1.00 80.94 92 TRP A CA 1
ATOM 751 C C . TRP A 1 92 ? -5.293 -25.811 5.505 1.00 80.94 92 TRP A C 1
ATOM 753 O O . TRP A 1 92 ? -4.479 -24.884 5.509 1.00 80.94 92 TRP A O 1
ATOM 763 N N . ASP A 1 93 ? -5.259 -26.776 6.425 1.00 77.31 93 ASP A N 1
ATOM 764 C CA . ASP A 1 93 ? -4.261 -26.805 7.496 1.00 77.31 93 ASP A CA 1
ATOM 765 C C . ASP A 1 93 ? -2.878 -27.242 6.996 1.00 77.31 93 ASP A C 1
ATOM 767 O O . ASP A 1 93 ? -1.867 -26.866 7.590 1.00 77.31 93 ASP A O 1
ATOM 771 N N . GLU A 1 94 ? -2.811 -27.929 5.853 1.00 80.44 94 GLU A N 1
ATOM 772 C CA . GLU A 1 94 ? -1.554 -28.293 5.185 1.00 80.44 94 GLU A CA 1
ATOM 773 C C . GLU A 1 94 ? -0.923 -27.132 4.389 1.00 80.44 94 GLU A C 1
ATOM 775 O O . GLU A 1 94 ? 0.246 -27.196 4.001 1.00 80.44 94 GLU A O 1
ATOM 780 N N . VAL A 1 95 ? -1.665 -26.044 4.146 1.00 82.56 95 VAL A N 1
ATOM 781 C CA . VAL A 1 95 ? -1.186 -24.909 3.345 1.00 82.56 95 VAL A CA 1
ATOM 782 C C . VAL A 1 95 ? -0.449 -23.897 4.225 1.00 82.56 95 VAL A C 1
ATOM 784 O O . VAL A 1 95 ? -1.048 -23.180 5.028 1.00 82.56 95 VAL A O 1
ATOM 787 N N . VAL A 1 96 ? 0.864 -23.774 4.016 1.00 85.44 96 VAL A N 1
ATOM 788 C CA . VAL A 1 96 ? 1.715 -22.770 4.676 1.00 85.44 96 VAL A CA 1
ATOM 789 C C . VAL A 1 96 ? 1.923 -21.564 3.758 1.00 85.44 96 VAL A C 1
ATOM 791 O O . VAL A 1 96 ? 2.323 -21.704 2.602 1.00 85.44 96 VAL A O 1
ATOM 794 N N . PHE A 1 97 ? 1.654 -20.363 4.278 1.00 90.81 97 PHE A N 1
ATOM 795 C CA . PHE A 1 97 ? 1.873 -19.107 3.558 1.00 90.81 97 PHE A CA 1
ATOM 796 C C . PHE A 1 97 ? 3.262 -18.522 3.840 1.00 90.81 97 PHE A C 1
ATOM 798 O O . PHE A 1 97 ? 3.706 -18.501 4.986 1.00 90.81 97 PHE A O 1
ATOM 805 N N . GLU A 1 98 ? 3.903 -17.959 2.813 1.00 92.25 98 GLU A N 1
ATOM 806 C CA . GLU A 1 98 ? 5.244 -17.351 2.887 1.00 92.25 98 GLU A CA 1
ATOM 807 C C . GLU A 1 98 ? 5.196 -15.923 3.466 1.00 92.25 98 GLU A C 1
ATOM 809 O O . GLU A 1 98 ? 5.475 -14.935 2.786 1.00 92.25 98 GLU A O 1
ATOM 814 N N . VAL A 1 99 ? 4.777 -15.788 4.727 1.00 87.12 99 VAL A N 1
ATOM 815 C CA . VAL A 1 99 ? 4.516 -14.476 5.352 1.00 87.12 99 VAL A CA 1
ATOM 816 C C . VAL A 1 99 ? 5.778 -13.624 5.477 1.00 87.12 99 VAL A C 1
ATOM 818 O O . VAL A 1 99 ? 5.717 -12.421 5.230 1.00 87.12 99 VAL A O 1
ATOM 821 N N . ASP A 1 100 ? 6.910 -14.222 5.844 1.00 86.31 100 ASP A N 1
ATOM 822 C CA . ASP A 1 100 ? 8.159 -13.477 6.043 1.00 86.31 100 ASP A CA 1
ATOM 823 C C . ASP A 1 100 ? 8.702 -12.921 4.723 1.00 86.31 100 ASP A C 1
ATOM 825 O O . ASP A 1 100 ? 9.173 -11.786 4.675 1.00 86.31 100 ASP A O 1
ATOM 829 N N . LEU A 1 101 ? 8.542 -13.677 3.635 1.00 87.38 101 LEU A N 1
ATOM 830 C CA . LEU A 1 101 ? 8.912 -13.251 2.287 1.00 87.38 101 LEU A CA 1
ATOM 831 C C . LEU A 1 101 ? 8.001 -12.138 1.761 1.00 87.38 101 LEU A C 1
ATOM 833 O O . LEU A 1 101 ? 8.462 -11.206 1.112 1.00 87.38 101 LEU A O 1
ATOM 837 N N . LEU A 1 102 ? 6.702 -12.199 2.066 1.00 86.12 102 LEU A N 1
ATOM 838 C CA . LEU A 1 102 ? 5.787 -11.104 1.742 1.00 86.12 102 LEU A CA 1
ATOM 839 C C . LEU A 1 102 ? 6.137 -9.822 2.504 1.00 86.12 102 LEU A C 1
ATOM 841 O O . LEU A 1 102 ? 6.025 -8.739 1.938 1.00 86.12 102 LEU A O 1
ATOM 845 N N . LYS A 1 103 ? 6.569 -9.943 3.765 1.00 83.94 103 LYS A N 1
ATOM 846 C CA . LYS A 1 103 ? 6.990 -8.804 4.591 1.00 83.94 103 LYS A CA 1
ATOM 847 C C . LYS A 1 103 ? 8.298 -8.180 4.113 1.00 83.94 103 LYS A C 1
ATOM 849 O O . LYS A 1 103 ? 8.407 -6.961 4.110 1.00 83.94 103 LYS A O 1
ATOM 854 N N . SER A 1 104 ? 9.287 -8.985 3.715 1.00 80.88 104 SER A N 1
ATOM 855 C CA . SER A 1 104 ? 10.579 -8.459 3.244 1.00 80.88 104 SER A CA 1
ATOM 856 C C . SER A 1 104 ? 10.465 -7.669 1.940 1.00 80.88 104 SER A C 1
ATOM 858 O O . SER A 1 104 ? 11.321 -6.839 1.652 1.00 80.88 104 SER A O 1
ATOM 860 N N . GLN A 1 105 ? 9.400 -7.907 1.175 1.00 76.00 105 GLN A N 1
ATOM 861 C CA . GLN A 1 105 ? 9.113 -7.243 -0.094 1.00 76.00 105 GLN A CA 1
ATOM 862 C C . GLN A 1 105 ? 7.992 -6.198 0.025 1.00 76.00 105 GLN A C 1
ATOM 864 O O . GLN A 1 105 ? 7.357 -5.851 -0.977 1.00 76.00 105 GLN A O 1
ATOM 869 N N . GLU A 1 106 ? 7.692 -5.724 1.239 1.00 80.38 106 GLU A N 1
ATOM 870 C CA . GLU A 1 106 ? 6.708 -4.665 1.428 1.00 80.38 106 GLU A CA 1
ATOM 871 C C . GLU A 1 106 ? 7.201 -3.341 0.850 1.00 80.38 106 GLU A C 1
ATOM 873 O O . GLU A 1 106 ? 8.293 -2.855 1.133 1.00 80.38 106 GLU A O 1
ATOM 878 N N . ILE A 1 107 ? 6.331 -2.732 0.053 1.00 81.25 107 ILE A N 1
ATOM 879 C CA . ILE A 1 107 ? 6.529 -1.383 -0.448 1.00 81.25 107 ILE A CA 1
ATOM 880 C C . ILE A 1 107 ? 6.208 -0.399 0.681 1.00 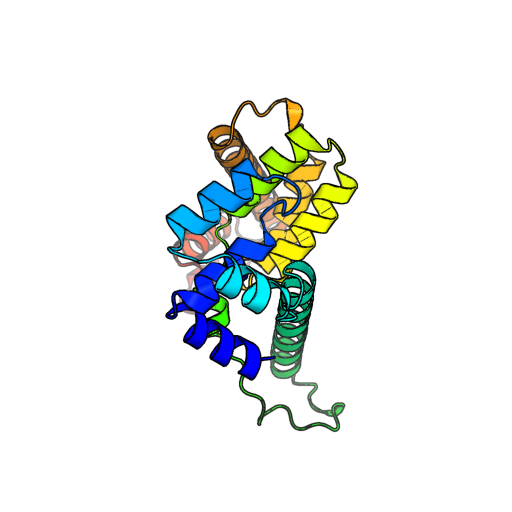81.25 107 ILE A C 1
ATOM 882 O O . ILE A 1 107 ? 5.139 -0.471 1.295 1.00 81.25 107 ILE A O 1
ATOM 886 N N . ASN A 1 108 ? 7.122 0.536 0.932 1.00 84.75 108 ASN A N 1
ATOM 887 C CA . ASN A 1 108 ? 6.921 1.598 1.914 1.00 84.75 108 ASN A CA 1
ATOM 888 C C . ASN A 1 108 ? 5.818 2.561 1.464 1.00 84.75 108 ASN A C 1
ATOM 890 O O . ASN A 1 108 ? 5.690 2.872 0.280 1.00 84.75 108 ASN A O 1
ATOM 894 N N . LEU A 1 109 ? 5.050 3.083 2.423 1.00 88.69 109 LEU A N 1
ATOM 895 C CA . LEU A 1 109 ? 3.977 4.035 2.132 1.00 88.69 109 LEU A CA 1
ATOM 896 C C . LEU A 1 109 ? 4.498 5.287 1.414 1.00 88.69 109 LEU A C 1
ATOM 898 O O . LEU A 1 109 ? 3.858 5.749 0.479 1.00 88.69 109 LEU A O 1
ATOM 902 N N . ASP A 1 110 ? 5.680 5.775 1.787 1.00 90.12 110 ASP A N 1
ATOM 903 C CA . ASP A 1 110 ? 6.319 6.933 1.156 1.00 90.12 110 ASP A CA 1
ATOM 904 C C . ASP A 1 110 ? 6.508 6.722 -0.352 1.00 90.12 110 ASP A C 1
ATOM 906 O O . ASP A 1 110 ? 6.174 7.599 -1.141 1.00 90.12 110 ASP A O 1
ATOM 910 N N . TYR A 1 111 ? 6.919 5.521 -0.773 1.00 90.00 111 TYR A N 1
ATOM 911 C CA . TYR A 1 111 ? 7.045 5.190 -2.193 1.00 90.00 111 TYR A CA 1
ATOM 912 C C . TYR A 1 111 ? 5.686 5.182 -2.907 1.00 90.00 111 TYR A C 1
ATOM 914 O O . TYR A 1 111 ? 5.565 5.682 -4.021 1.00 90.00 111 TYR A O 1
ATOM 922 N N . ILE A 1 112 ? 4.631 4.679 -2.256 1.00 92.50 112 ILE A N 1
ATOM 923 C CA . ILE A 1 112 ? 3.266 4.740 -2.806 1.00 92.50 112 ILE A CA 1
ATOM 924 C C . ILE A 1 112 ? 2.827 6.202 -2.983 1.00 92.50 112 ILE A C 1
ATOM 926 O O . ILE A 1 112 ? 2.221 6.547 -3.997 1.00 92.50 112 ILE A O 1
ATOM 930 N N . LEU A 1 113 ? 3.148 7.078 -2.027 1.00 95.12 113 LEU A N 1
ATOM 931 C CA . LEU A 1 113 ? 2.855 8.510 -2.118 1.00 95.12 113 LEU A CA 1
ATOM 932 C C . LEU A 1 113 ? 3.658 9.183 -3.240 1.00 95.12 113 LEU A C 1
ATOM 934 O O . LEU A 1 113 ? 3.109 10.004 -3.973 1.00 95.12 113 LEU A O 1
ATOM 938 N N . GLU A 1 114 ? 4.919 8.807 -3.438 1.00 92.12 114 GLU A N 1
ATOM 939 C CA . GLU A 1 114 ? 5.709 9.279 -4.577 1.00 92.12 114 GLU A CA 1
ATOM 940 C C . GLU A 1 114 ? 5.105 8.857 -5.921 1.00 92.12 114 GLU A C 1
ATOM 942 O O . GLU A 1 114 ? 4.956 9.704 -6.803 1.00 92.12 114 GLU A O 1
ATOM 947 N N . LEU A 1 115 ? 4.674 7.598 -6.057 1.00 91.00 115 LEU A N 1
ATOM 948 C CA . LEU A 1 115 ? 3.979 7.118 -7.257 1.00 91.00 115 LEU A CA 1
ATOM 949 C C . LEU A 1 115 ? 2.700 7.917 -7.533 1.00 91.00 115 LEU A C 1
ATOM 951 O O . LEU A 1 115 ? 2.430 8.290 -8.675 1.00 91.00 115 LEU A O 1
ATOM 955 N N . ILE A 1 116 ? 1.929 8.235 -6.485 1.00 94.19 116 ILE A N 1
ATOM 956 C CA . ILE A 1 116 ? 0.727 9.075 -6.600 1.00 94.19 116 ILE A CA 1
ATOM 957 C C . ILE A 1 116 ? 1.079 10.446 -7.181 1.00 94.19 116 ILE A C 1
ATOM 959 O O . ILE A 1 116 ? 0.381 10.947 -8.069 1.00 94.19 116 ILE A O 1
ATOM 963 N N . PHE A 1 117 ? 2.156 11.056 -6.686 1.00 94.31 117 PHE A N 1
ATOM 964 C CA . PHE A 1 117 ? 2.626 12.351 -7.164 1.00 94.31 117 PHE A CA 1
ATOM 965 C C . PHE A 1 117 ? 3.064 12.288 -8.633 1.00 94.31 117 PHE A C 1
ATOM 967 O O . PHE A 1 117 ? 2.594 13.093 -9.440 1.00 94.31 117 PHE A O 1
ATOM 974 N N . GLU A 1 118 ? 3.919 11.328 -8.993 1.00 91.88 118 GLU A N 1
ATOM 975 C CA . GLU A 1 118 ? 4.457 11.174 -10.350 1.00 91.88 118 GLU A CA 1
ATOM 976 C C . GLU A 1 118 ? 3.355 10.899 -11.378 1.00 91.88 118 GLU A C 1
ATOM 978 O O . GLU A 1 118 ? 3.244 11.609 -12.382 1.00 91.88 118 GLU A O 1
ATOM 983 N N . HIS A 1 119 ? 2.471 9.939 -11.098 1.00 90.00 119 HIS A N 1
ATOM 984 C CA . HIS A 1 119 ? 1.368 9.615 -11.998 1.00 90.00 119 HIS A CA 1
ATOM 985 C C . HIS A 1 119 ? 0.410 10.805 -12.169 1.00 90.00 119 HIS A C 1
ATOM 987 O O . HIS A 1 119 ? -0.046 11.088 -13.282 1.00 90.00 119 HIS A O 1
ATOM 993 N N . ASN A 1 120 ? 0.124 11.560 -11.099 1.00 90.44 120 ASN A N 1
ATOM 994 C CA . ASN A 1 120 ? -0.710 12.756 -11.212 1.00 90.44 120 ASN A CA 1
ATOM 995 C C . ASN A 1 120 ? -0.064 13.840 -12.095 1.00 90.44 120 ASN A C 1
ATOM 997 O O . ASN A 1 120 ? -0.784 14.517 -12.828 1.00 90.44 120 ASN A O 1
ATOM 1001 N N . LYS A 1 121 ? 1.269 14.004 -12.074 1.00 88.25 121 LYS A N 1
ATOM 1002 C CA . LYS A 1 121 ? 1.959 14.965 -12.956 1.00 88.25 121 LYS A CA 1
ATOM 1003 C C . LYS A 1 121 ? 1.904 14.554 -14.431 1.00 88.25 121 LYS A C 1
ATOM 1005 O O . L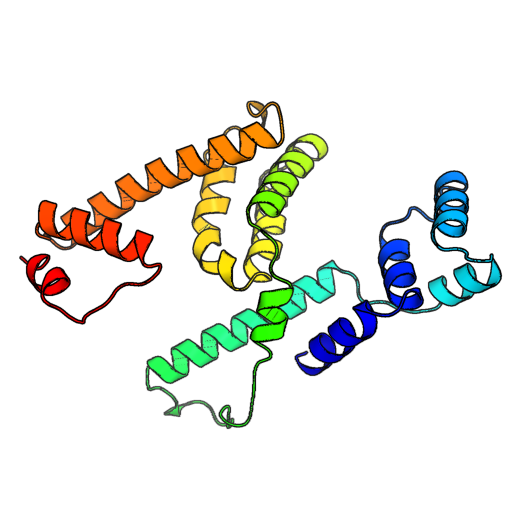YS A 1 121 ? 1.775 15.439 -15.275 1.00 88.25 121 LYS A O 1
ATOM 1010 N N . ASN A 1 122 ? 1.945 13.253 -14.722 1.00 85.94 122 ASN A N 1
ATOM 1011 C CA . ASN A 1 122 ? 2.011 12.732 -16.089 1.00 85.94 122 ASN A CA 1
ATOM 1012 C C . ASN A 1 122 ? 0.632 12.566 -16.748 1.00 85.94 122 ASN A C 1
ATOM 1014 O O . ASN A 1 122 ? 0.420 13.038 -17.863 1.00 85.94 122 ASN A O 1
ATOM 1018 N N . THR A 1 123 ? -0.314 11.916 -16.066 1.00 80.44 123 THR A N 1
ATOM 1019 C CA . THR A 1 123 ? -1.564 11.437 -16.687 1.00 80.44 123 THR A CA 1
ATOM 1020 C C . THR A 1 123 ? -2.775 12.303 -16.327 1.00 80.44 123 THR A C 1
ATOM 1022 O O . THR A 1 123 ? -3.729 12.379 -17.098 1.00 80.44 123 THR A O 1
ATOM 1025 N N . LYS A 1 124 ? -2.763 12.967 -15.158 1.00 80.69 124 LYS A N 1
ATOM 1026 C CA . LYS A 1 124 ? -3.888 13.753 -14.594 1.00 80.69 124 LYS A CA 1
ATOM 1027 C C . LYS A 1 124 ? -5.251 13.035 -14.559 1.00 80.69 124 LYS A C 1
ATOM 1029 O O . LYS A 1 124 ? -6.291 13.677 -14.420 1.00 80.69 124 LYS A O 1
ATOM 1034 N N . ASP A 1 125 ? -5.257 11.706 -14.630 1.00 89.25 125 ASP A N 1
ATOM 1035 C CA . ASP A 1 125 ? -6.454 10.879 -14.497 1.00 89.25 125 ASP A CA 1
ATOM 1036 C C . ASP A 1 125 ? -6.521 10.288 -13.085 1.00 89.25 125 ASP A C 1
ATOM 1038 O O . ASP A 1 125 ? -5.795 9.351 -12.742 1.00 89.25 125 ASP A O 1
ATOM 1042 N N . LYS A 1 126 ? -7.414 10.844 -12.257 1.00 88.62 126 LYS A N 1
ATOM 1043 C CA . LYS A 1 126 ? -7.637 10.362 -10.889 1.00 88.62 126 LYS A CA 1
ATOM 1044 C C . LYS A 1 126 ? -8.220 8.950 -10.845 1.00 88.62 126 LYS A C 1
ATOM 1046 O O . LYS A 1 126 ? -7.921 8.220 -9.907 1.00 88.62 126 LYS A O 1
ATOM 1051 N N . SER A 1 127 ? -9.046 8.557 -11.815 1.00 90.88 127 SER A N 1
ATOM 1052 C CA . SER A 1 127 ? -9.660 7.227 -11.819 1.00 90.88 127 SER A CA 1
ATOM 1053 C C . SER A 1 127 ? -8.613 6.157 -12.100 1.00 90.88 127 SER A C 1
ATOM 1055 O O . SER A 1 127 ? -8.546 5.168 -11.375 1.00 90.88 127 SER A O 1
ATOM 1057 N N . ALA A 1 128 ? -7.773 6.373 -13.115 1.00 90.38 128 ALA A N 1
ATOM 1058 C CA . ALA A 1 128 ? -6.665 5.471 -13.420 1.00 90.38 128 ALA A CA 1
ATOM 1059 C C . ALA A 1 128 ? -5.678 5.374 -12.243 1.00 90.38 128 ALA A C 1
ATOM 1061 O O . ALA A 1 128 ? -5.295 4.273 -11.850 1.00 90.38 128 ALA A O 1
ATOM 1062 N N . LEU A 1 129 ? -5.358 6.516 -11.622 1.00 92.31 129 LEU A N 1
ATOM 1063 C CA . LEU A 1 129 ? -4.486 6.589 -10.450 1.00 92.31 129 LEU A CA 1
ATOM 1064 C C . LEU A 1 129 ? -5.027 5.795 -9.255 1.00 92.31 129 LEU A C 1
ATOM 1066 O O . LEU A 1 129 ? -4.282 5.063 -8.610 1.00 92.31 129 LEU A O 1
ATOM 1070 N N . VAL A 1 130 ? -6.323 5.920 -8.956 1.00 93.88 130 VAL A N 1
ATOM 1071 C CA . VAL A 1 130 ? -6.963 5.169 -7.866 1.00 93.88 130 VAL A CA 1
ATOM 1072 C C . VAL A 1 130 ? -6.874 3.664 -8.110 1.00 93.88 130 VAL A C 1
ATOM 1074 O O . VAL A 1 130 ? -6.553 2.923 -7.182 1.00 93.88 130 VAL A O 1
ATOM 1077 N N . GLU A 1 131 ? -7.132 3.202 -9.333 1.00 91.88 131 GLU A N 1
ATOM 1078 C CA . GLU A 1 131 ? -7.061 1.773 -9.659 1.00 91.88 131 GLU A CA 1
ATOM 1079 C C . GLU A 1 131 ? -5.630 1.227 -9.559 1.00 91.88 131 GLU A C 1
ATOM 1081 O O . GLU A 1 131 ? -5.416 0.142 -9.014 1.00 91.88 131 GLU A O 1
ATOM 1086 N N . GLU A 1 132 ? -4.636 1.995 -10.004 1.00 89.31 132 GLU A N 1
ATOM 1087 C CA . GLU A 1 132 ? -3.228 1.628 -9.857 1.00 89.31 132 GLU A CA 1
ATOM 1088 C C . GLU A 1 132 ? -2.798 1.554 -8.387 1.00 89.31 132 GLU A C 1
ATOM 1090 O O . GLU A 1 132 ? -2.243 0.546 -7.944 1.00 89.31 132 GLU A O 1
ATOM 1095 N N . VAL A 1 133 ? -3.128 2.575 -7.596 1.00 91.44 133 VAL A N 1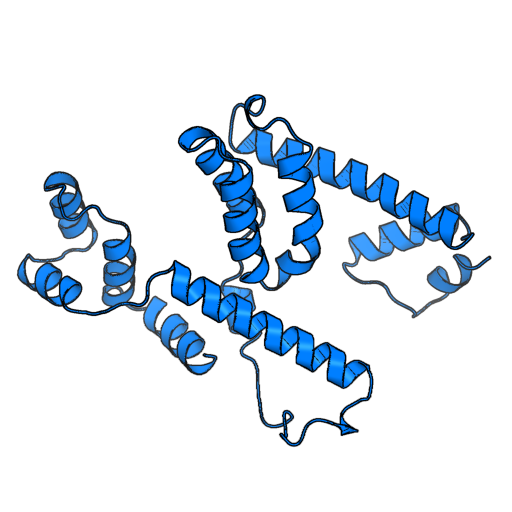
ATOM 1096 C CA . VAL A 1 133 ? -2.784 2.630 -6.170 1.00 91.44 133 VAL A CA 1
ATOM 1097 C C . VAL A 1 133 ? -3.463 1.512 -5.386 1.00 91.44 133 VAL A C 1
ATOM 1099 O O . VAL A 1 133 ? -2.824 0.887 -4.540 1.00 91.44 133 VAL A O 1
ATOM 1102 N N . ARG A 1 134 ? -4.731 1.198 -5.685 1.00 92.25 134 ARG A N 1
ATOM 1103 C CA . ARG A 1 134 ? -5.431 0.052 -5.081 1.00 92.25 134 ARG A CA 1
ATOM 1104 C C . ARG A 1 134 ? -4.687 -1.252 -5.336 1.00 92.25 134 ARG A C 1
ATOM 1106 O O . ARG A 1 134 ? -4.510 -2.031 -4.401 1.00 92.25 134 ARG A O 1
ATOM 1113 N N . ARG A 1 135 ? -4.224 -1.484 -6.568 1.00 89.25 135 ARG A N 1
ATOM 1114 C CA . ARG A 1 135 ? -3.454 -2.687 -6.917 1.00 89.25 135 ARG A CA 1
ATOM 1115 C C . ARG A 1 135 ? -2.167 -2.776 -6.094 1.00 89.25 135 ARG A C 1
ATOM 1117 O O . ARG A 1 135 ? -1.921 -3.801 -5.459 1.00 89.25 135 ARG A O 1
ATOM 1124 N N . VAL A 1 136 ? -1.393 -1.690 -6.045 1.00 89.69 136 VAL A N 1
ATOM 1125 C CA . VAL A 1 136 ? -0.131 -1.624 -5.286 1.00 89.69 136 VAL A CA 1
ATOM 1126 C C . VAL A 1 136 ? -0.369 -1.859 -3.791 1.00 89.69 136 VAL A C 1
ATOM 1128 O O . VAL A 1 136 ? 0.326 -2.663 -3.167 1.00 89.69 136 VAL A O 1
ATOM 1131 N N . ILE A 1 137 ? -1.391 -1.222 -3.213 1.00 91.56 137 ILE A N 1
ATOM 1132 C CA . ILE A 1 137 ? -1.729 -1.374 -1.793 1.00 91.56 137 ILE A CA 1
ATOM 1133 C C . ILE A 1 137 ? -2.163 -2.807 -1.469 1.00 91.56 137 ILE A C 1
ATOM 1135 O O . ILE A 1 137 ? -1.712 -3.357 -0.468 1.00 91.56 137 ILE A O 1
ATOM 1139 N N . ARG A 1 138 ? -2.998 -3.445 -2.298 1.00 90.12 138 ARG A N 1
ATOM 1140 C CA . ARG A 1 138 ? -3.484 -4.818 -2.048 1.00 90.12 138 ARG A CA 1
ATOM 1141 C C . ARG A 1 138 ? -2.392 -5.881 -2.177 1.00 90.12 138 ARG A C 1
ATOM 1143 O O . ARG A 1 138 ? -2.456 -6.919 -1.505 1.00 90.12 138 ARG A O 1
ATOM 1150 N N . ALA A 1 139 ? -1.375 -5.616 -2.996 1.00 87.12 139 ALA A N 1
ATOM 1151 C CA . ALA A 1 139 ? -0.182 -6.448 -3.098 1.00 87.12 139 ALA A CA 1
ATOM 1152 C C . ALA A 1 139 ? 0.730 -6.341 -1.854 1.00 87.12 139 ALA A C 1
ATOM 1154 O O . ALA A 1 139 ? 1.469 -7.283 -1.562 1.00 87.12 139 ALA A O 1
ATOM 1155 N N . SER A 1 140 ? 0.656 -5.240 -1.095 1.00 86.44 140 SER A N 1
ATOM 1156 C CA . SER A 1 140 ? 1.424 -5.012 0.136 1.00 86.44 140 SER A CA 1
ATOM 1157 C C . SER A 1 140 ? 0.640 -5.446 1.373 1.00 86.44 140 SER A C 1
ATOM 1159 O O . SER A 1 140 ? -0.418 -4.903 1.672 1.00 86.44 140 SER A O 1
ATOM 1161 N N . LEU A 1 141 ? 1.179 -6.395 2.138 1.00 82.38 141 LEU A N 1
ATOM 1162 C CA . LEU A 1 141 ? 0.486 -6.978 3.285 1.00 82.38 141 LEU A CA 1
ATOM 1163 C C . LEU A 1 141 ? 0.133 -5.939 4.375 1.00 82.38 141 LEU A C 1
ATOM 1165 O O . LEU A 1 141 ? -1.021 -5.867 4.800 1.00 82.38 141 LEU A O 1
ATOM 1169 N N . GLY A 1 142 ? 1.091 -5.122 4.815 1.00 82.88 142 GLY A N 1
ATOM 1170 C CA . GLY A 1 142 ? 0.909 -4.125 5.877 1.00 82.88 142 GLY A CA 1
ATOM 1171 C C . GLY A 1 142 ? 0.108 -2.875 5.485 1.00 82.88 142 GLY A C 1
ATOM 1172 O O . GLY A 1 142 ? -0.361 -2.132 6.357 1.00 82.88 142 GLY A O 1
ATOM 1173 N N . ASN A 1 143 ? -0.087 -2.628 4.187 1.00 88.62 143 ASN A N 1
ATOM 1174 C CA . ASN A 1 143 ? -0.763 -1.423 3.703 1.00 88.62 143 ASN A CA 1
ATOM 1175 C C . ASN A 1 143 ? -2.229 -1.634 3.331 1.00 88.62 143 ASN A C 1
ATOM 1177 O O . ASN A 1 143 ? -2.950 -0.646 3.212 1.00 88.62 143 ASN A O 1
ATOM 1181 N N . ARG A 1 144 ? -2.716 -2.879 3.247 1.00 87.69 144 ARG A N 1
ATOM 1182 C CA . ARG A 1 144 ? -4.114 -3.179 2.875 1.00 87.69 144 ARG A CA 1
ATOM 1183 C C . ARG A 1 144 ? -5.145 -2.439 3.725 1.00 87.69 144 ARG A C 1
ATOM 1185 O O . ARG A 1 144 ? -6.100 -1.883 3.196 1.00 87.69 144 ARG A O 1
ATOM 1192 N N . ALA A 1 145 ? -4.921 -2.365 5.038 1.00 88.50 145 ALA A N 1
ATOM 1193 C CA . ALA A 1 145 ? -5.809 -1.653 5.963 1.00 88.50 145 ALA A CA 1
ATOM 1194 C C . ALA A 1 145 ? -5.875 -0.132 5.713 1.00 88.50 145 ALA A C 1
ATOM 1196 O O . ALA A 1 145 ? -6.775 0.530 6.217 1.00 88.50 145 ALA A O 1
ATOM 1197 N N . LYS A 1 146 ? -4.933 0.424 4.941 1.00 93.38 146 LYS A N 1
ATOM 1198 C CA . LYS A 1 146 ? -4.853 1.847 4.589 1.00 93.38 146 LYS A CA 1
ATOM 1199 C C . LYS A 1 146 ? -5.442 2.149 3.207 1.00 93.38 146 LYS A C 1
ATOM 1201 O O . LYS A 1 146 ? -5.419 3.306 2.802 1.00 93.38 146 LYS A O 1
ATOM 1206 N N . GLU A 1 147 ? -5.965 1.151 2.483 1.00 94.19 147 GLU A N 1
ATOM 1207 C CA . GLU A 1 147 ? -6.497 1.333 1.123 1.00 94.19 147 GLU A CA 1
ATOM 1208 C C . GLU A 1 147 ? -7.532 2.460 1.063 1.00 94.19 147 GLU A C 1
ATOM 1210 O O . GLU A 1 147 ? -7.387 3.382 0.262 1.00 94.19 147 GLU A O 1
ATOM 1215 N N . SER A 1 148 ? -8.541 2.423 1.938 1.00 95.12 148 SER A N 1
ATOM 1216 C CA . SER A 1 148 ? -9.581 3.454 1.988 1.00 95.12 148 SER A CA 1
ATOM 1217 C C . SER A 1 148 ? -8.996 4.833 2.275 1.00 95.12 148 SER A C 1
ATOM 1219 O O . SER A 1 148 ? -9.334 5.781 1.578 1.00 95.12 148 SER A O 1
ATOM 1221 N N . LEU A 1 149 ? -8.072 4.936 3.234 1.00 97.00 149 LEU A N 1
ATOM 1222 C CA . LEU A 1 149 ? -7.432 6.193 3.613 1.00 97.00 149 LEU A CA 1
ATOM 1223 C C . LEU A 1 149 ? -6.660 6.825 2.445 1.00 97.00 149 LEU A C 1
ATOM 1225 O O . LEU A 1 149 ? -6.775 8.026 2.205 1.00 97.00 149 LEU A O 1
ATOM 1229 N N . VAL A 1 150 ? -5.890 6.029 1.698 1.00 96.69 150 VAL A N 1
ATOM 1230 C CA . VAL A 1 150 ? -5.124 6.528 0.544 1.00 96.69 150 VAL A CA 1
ATOM 1231 C C . VAL A 1 150 ? -6.049 6.892 -0.621 1.00 96.69 150 VAL A C 1
ATOM 1233 O O . VAL A 1 150 ? -5.862 7.927 -1.260 1.00 96.69 150 VAL A O 1
ATOM 1236 N N . VAL A 1 151 ? -7.081 6.088 -0.883 1.00 96.50 151 VAL A N 1
ATOM 1237 C CA . VAL A 1 151 ? -8.084 6.389 -1.918 1.00 96.50 151 VAL A CA 1
ATOM 1238 C C . VAL A 1 151 ? -8.837 7.680 -1.589 1.00 96.50 151 VAL A C 1
ATOM 1240 O O . VAL A 1 151 ? -9.014 8.539 -2.455 1.00 96.50 151 VAL A O 1
ATOM 1243 N N . ASP A 1 152 ? -9.241 7.850 -0.334 1.00 97.19 152 ASP A N 1
ATOM 1244 C CA . ASP A 1 152 ? -9.881 9.065 0.152 1.00 97.19 152 ASP A CA 1
ATOM 1245 C C . ASP A 1 152 ? -8.962 10.274 0.008 1.00 97.19 152 ASP A C 1
ATOM 1247 O O . ASP A 1 152 ? -9.412 11.318 -0.463 1.00 97.19 152 ASP A O 1
ATOM 1251 N N . PHE A 1 153 ? -7.675 10.128 0.330 1.00 97.50 153 PHE A N 1
ATOM 1252 C CA . PHE A 1 153 ? -6.686 11.181 0.135 1.00 97.50 153 PHE A CA 1
ATOM 1253 C C . PHE A 1 153 ? -6.613 11.633 -1.332 1.00 97.50 153 PHE A C 1
ATOM 1255 O O . PHE A 1 153 ? -6.705 12.832 -1.601 1.00 97.50 153 PHE A O 1
ATOM 1262 N N . ILE A 1 154 ? -6.526 10.699 -2.287 1.00 95.81 154 ILE A N 1
ATOM 1263 C CA . ILE A 1 154 ? -6.477 11.006 -3.731 1.00 95.81 154 ILE A CA 1
ATOM 1264 C C . ILE A 1 154 ? -7.751 11.734 -4.186 1.00 95.81 154 ILE A C 1
ATOM 1266 O O . ILE A 1 154 ? -7.701 12.696 -4.963 1.00 95.81 154 ILE A O 1
ATOM 1270 N N . ASN A 1 155 ? -8.911 11.296 -3.696 1.00 95.56 155 ASN A N 1
ATOM 1271 C CA . ASN A 1 155 ? -10.200 11.852 -4.095 1.00 95.56 155 ASN A CA 1
ATOM 1272 C C . ASN A 1 155 ? -10.452 13.238 -3.488 1.00 95.56 155 ASN A C 1
ATOM 1274 O O . ASN A 1 155 ? -10.848 14.156 -4.211 1.00 95.56 155 ASN A O 1
ATOM 1278 N N . LYS A 1 156 ? -10.195 13.399 -2.185 1.00 95.12 156 LYS A N 1
ATOM 1279 C CA . LYS A 1 156 ? -10.495 14.609 -1.402 1.00 95.12 156 LYS A CA 1
ATOM 1280 C C . LYS A 1 156 ? -9.429 15.701 -1.540 1.00 95.12 156 LYS A C 1
ATOM 1282 O O . LYS A 1 156 ? -9.732 16.868 -1.299 1.00 95.12 156 LYS A O 1
ATOM 1287 N N . THR A 1 157 ? -8.211 15.360 -1.961 1.00 93.62 157 THR A N 1
ATOM 1288 C CA . THR A 1 157 ? -7.107 16.321 -2.104 1.00 93.62 157 THR A CA 1
ATOM 1289 C C . THR A 1 157 ? -6.975 16.826 -3.539 1.00 93.62 157 THR A C 1
ATOM 1291 O O . THR A 1 157 ? -7.149 16.089 -4.517 1.00 93.62 157 THR A O 1
ATOM 1294 N N . ASN A 1 158 ? -6.627 18.105 -3.687 1.00 92.44 158 ASN A N 1
ATOM 1295 C CA . ASN A 1 158 ? -6.179 18.636 -4.968 1.00 92.44 158 ASN A CA 1
ATOM 1296 C C . ASN A 1 158 ? -4.673 18.391 -5.144 1.00 92.44 158 ASN A C 1
ATOM 1298 O O . ASN A 1 158 ? -3.853 19.188 -4.691 1.00 92.44 158 ASN A O 1
ATOM 1302 N N . LEU A 1 159 ? -4.328 17.291 -5.815 1.00 93.06 159 LEU A N 1
ATOM 1303 C CA . LEU A 1 159 ? -2.941 16.881 -6.053 1.00 93.06 159 LEU A CA 1
ATOM 1304 C C . LEU A 1 159 ? -2.152 17.879 -6.921 1.00 93.06 159 LEU A C 1
ATOM 1306 O O . LEU A 1 159 ? -0.927 17.928 -6.829 1.00 93.06 159 LEU A O 1
ATOM 1310 N N . ASP A 1 160 ? -2.821 18.724 -7.717 1.00 91.38 160 ASP A N 1
ATOM 1311 C CA . ASP A 1 160 ? -2.148 19.766 -8.509 1.00 91.38 160 ASP A CA 1
ATOM 1312 C C . ASP A 1 160 ? -1.509 20.854 -7.631 1.00 91.38 160 ASP A C 1
ATOM 1314 O O . ASP A 1 160 ? -0.526 21.471 -8.041 1.00 91.38 160 ASP A O 1
ATOM 1318 N N . ASN A 1 161 ? -2.023 21.056 -6.412 1.00 92.69 161 ASN A N 1
ATOM 1319 C CA . ASN A 1 161 ? -1.487 22.030 -5.458 1.00 92.69 161 ASN A CA 1
ATOM 1320 C C . ASN A 1 161 ? -0.242 21.522 -4.722 1.00 92.69 161 ASN A C 1
ATOM 1322 O O . ASN A 1 161 ? 0.358 22.276 -3.959 1.00 92.69 161 ASN A O 1
ATOM 1326 N N . ILE A 1 162 ? 0.131 20.257 -4.921 1.00 93.94 162 ILE A N 1
ATOM 1327 C CA . ILE A 1 162 ? 1.302 19.668 -4.289 1.00 93.94 162 ILE A CA 1
ATOM 1328 C C . ILE A 1 162 ? 2.523 19.954 -5.183 1.00 93.94 162 ILE A C 1
ATOM 1330 O O . ILE A 1 162 ? 2.540 19.538 -6.355 1.00 93.94 162 ILE A O 1
ATOM 1334 N N . PRO A 1 163 ? 3.527 20.702 -4.683 1.00 92.50 163 PRO A N 1
ATOM 1335 C CA . PRO A 1 163 ? 4.649 21.147 -5.503 1.00 92.50 163 PRO A CA 1
ATOM 1336 C C . PRO A 1 163 ? 5.694 20.050 -5.736 1.00 92.50 163 PRO A C 1
ATOM 1338 O O . PRO A 1 163 ? 6.255 19.986 -6.828 1.00 92.50 163 PRO A O 1
ATOM 1341 N N . ASP A 1 164 ? 5.927 19.175 -4.756 1.00 93.38 164 ASP A N 1
ATOM 1342 C CA . ASP A 1 164 ? 7.017 18.194 -4.769 1.00 93.38 164 ASP A CA 1
ATOM 1343 C C . ASP A 1 164 ? 6.700 16.916 -3.966 1.00 93.38 164 ASP A C 1
ATOM 1345 O O . ASP A 1 164 ? 5.672 16.813 -3.289 1.00 93.38 164 ASP A O 1
ATOM 1349 N N . LYS A 1 165 ? 7.613 15.938 -4.058 1.00 91.38 165 LYS A N 1
ATOM 1350 C CA . LYS A 1 165 ? 7.530 14.631 -3.386 1.00 91.38 165 LYS A CA 1
ATOM 1351 C C . LYS A 1 165 ? 7.490 14.740 -1.855 1.00 91.38 165 LYS A C 1
ATOM 1353 O O . LYS A 1 165 ? 6.734 14.025 -1.213 1.00 91.38 165 LYS A O 1
ATOM 1358 N N . SER A 1 166 ? 8.242 15.658 -1.251 1.00 92.94 166 SER A N 1
ATOM 1359 C CA . SER A 1 166 ? 8.174 15.886 0.202 1.00 92.94 166 SER A CA 1
ATOM 1360 C C . SER A 1 166 ? 6.799 16.393 0.635 1.00 92.94 166 SER A C 1
ATOM 1362 O O . SER A 1 166 ? 6.239 15.937 1.631 1.00 92.94 166 SER A O 1
ATOM 1364 N N . SER A 1 167 ? 6.214 17.289 -0.155 1.00 95.44 167 SER A N 1
ATOM 1365 C CA . SER A 1 167 ? 4.940 17.923 0.161 1.00 95.44 167 SER A CA 1
ATOM 1366 C C . SER A 1 167 ? 3.762 16.950 0.094 1.00 95.44 167 SER A C 1
ATOM 1368 O O . SER A 1 167 ? 2.795 17.135 0.832 1.00 95.44 167 SER A O 1
ATOM 1370 N N . ILE A 1 168 ? 3.810 15.906 -0.752 1.00 95.94 168 ILE A N 1
ATOM 1371 C CA . ILE A 1 168 ? 2.744 14.887 -0.761 1.00 95.94 168 ILE A CA 1
ATOM 1372 C C . ILE A 1 168 ? 2.739 14.067 0.528 1.00 95.94 168 ILE A C 1
ATOM 1374 O O . ILE A 1 168 ? 1.666 13.744 1.037 1.00 95.94 168 ILE A O 1
ATOM 1378 N N . ILE A 1 169 ? 3.920 13.792 1.083 1.00 94.50 169 ILE A N 1
ATOM 1379 C CA . ILE A 1 169 ? 4.071 13.053 2.336 1.00 94.50 169 ILE A CA 1
ATOM 1380 C C . ILE A 1 169 ? 3.464 13.866 3.484 1.00 94.50 169 ILE A C 1
ATOM 1382 O O . ILE A 1 169 ? 2.592 13.375 4.203 1.00 94.50 169 ILE A O 1
ATOM 1386 N N . GLU A 1 170 ? 3.844 15.140 3.610 1.00 95.31 170 GLU A N 1
ATOM 1387 C CA . GLU A 1 170 ? 3.289 16.039 4.629 1.00 95.31 170 GLU A CA 1
ATOM 1388 C C . GLU A 1 170 ? 1.768 16.212 4.491 1.00 95.31 170 GLU A C 1
ATOM 1390 O O . GLU A 1 170 ? 1.035 16.117 5.482 1.00 95.31 170 GLU A O 1
ATOM 1395 N N . ALA A 1 171 ? 1.276 16.412 3.263 1.00 96.94 171 ALA A N 1
ATOM 1396 C CA . ALA A 1 171 ? -0.151 16.553 2.985 1.00 96.94 171 ALA A CA 1
ATOM 1397 C C . ALA A 1 171 ? -0.934 15.291 3.370 1.00 96.94 171 ALA A C 1
ATOM 1399 O O . ALA A 1 171 ? -1.998 15.392 3.986 1.00 96.94 171 ALA A O 1
ATOM 1400 N N . PHE A 1 172 ? -0.400 14.109 3.052 1.00 97.62 172 PHE A N 1
ATOM 1401 C CA . PHE A 1 172 ? -1.014 12.841 3.423 1.00 97.62 172 PHE A CA 1
ATOM 1402 C C . PHE A 1 172 ? -1.070 12.662 4.941 1.00 97.62 172 PHE A C 1
ATOM 1404 O O . PHE A 1 172 ? -2.132 12.341 5.470 1.00 97.62 172 PHE A O 1
ATOM 1411 N N . PHE A 1 173 ? 0.025 12.907 5.667 1.00 95.75 173 PHE A N 1
ATOM 1412 C CA . PHE A 1 173 ? 0.017 12.773 7.127 1.00 95.75 173 PHE A CA 1
ATOM 1413 C C . PHE A 1 173 ? -0.927 13.772 7.801 1.00 95.75 173 PHE A C 1
ATOM 1415 O O . PHE A 1 173 ? -1.619 13.408 8.752 1.00 95.75 173 PHE A O 1
ATOM 1422 N N . SER A 1 174 ? -1.007 15.007 7.299 1.00 97.00 174 SER A N 1
ATOM 1423 C CA . SER A 1 174 ? -1.965 16.002 7.792 1.00 97.00 174 SER A CA 1
ATOM 1424 C C . SER A 1 174 ? -3.417 15.562 7.564 1.00 97.00 174 SER A C 1
ATOM 1426 O O . SER A 1 174 ? -4.245 15.619 8.481 1.00 97.00 174 SER A O 1
ATOM 1428 N N . PHE A 1 175 ? -3.716 15.051 6.367 1.00 97.75 175 PHE A N 1
ATOM 1429 C CA . PHE A 1 175 ? -5.013 14.466 6.039 1.00 97.75 175 PHE A CA 1
ATOM 1430 C C . PHE A 1 175 ? -5.341 13.271 6.949 1.00 97.75 175 PHE A C 1
ATOM 1432 O O . PHE A 1 175 ? -6.400 13.241 7.574 1.00 97.75 175 PHE A O 1
ATOM 1439 N N . ALA A 1 176 ? -4.405 12.332 7.102 1.00 96.88 176 ALA A N 1
ATOM 1440 C CA . ALA A 1 176 ? -4.576 11.132 7.911 1.00 96.88 176 ALA A CA 1
ATOM 1441 C C . ALA A 1 176 ? -4.800 11.442 9.396 1.00 96.88 176 ALA A C 1
ATOM 1443 O O . ALA A 1 176 ? -5.647 10.815 10.023 1.00 96.88 176 ALA A O 1
ATOM 1444 N N . GLN A 1 177 ? -4.098 12.428 9.963 1.00 96.44 177 GLN A N 1
ATOM 1445 C CA . GLN A 1 177 ? -4.327 12.866 11.345 1.00 96.44 177 GLN A CA 1
ATOM 1446 C C . GLN A 1 177 ? -5.719 13.480 11.525 1.00 96.44 177 GLN A C 1
ATOM 1448 O O . GLN A 1 177 ? -6.366 13.252 12.547 1.00 96.44 177 GLN A O 1
ATOM 1453 N N . THR A 1 178 ? -6.193 14.233 10.532 1.00 97.31 178 THR A N 1
ATOM 1454 C CA . THR A 1 178 ? -7.529 14.840 10.564 1.00 97.31 178 THR A CA 1
ATOM 1455 C C . THR A 1 178 ? -8.617 13.765 10.521 1.00 97.31 178 THR A C 1
ATOM 1457 O O . THR A 1 178 ? -9.526 13.776 11.351 1.00 97.31 178 THR A O 1
ATOM 1460 N N . GLU A 1 179 ? -8.503 12.797 9.607 1.00 96.94 179 GLU A N 1
ATOM 1461 C CA . GLU A 1 179 ? -9.440 11.669 9.521 1.00 96.94 179 GLU A CA 1
ATOM 1462 C C . GLU A 1 179 ? -9.359 10.770 10.766 1.00 96.94 179 GLU A C 1
ATOM 1464 O O . GLU A 1 179 ? -10.393 10.393 11.306 1.00 96.94 179 GLU A O 1
ATOM 1469 N N . GLN A 1 180 ? -8.162 10.517 11.308 1.00 95.81 180 GLN A N 1
ATOM 1470 C CA . GLN A 1 180 ? -7.980 9.756 12.550 1.00 95.81 180 GLN A CA 1
ATOM 1471 C C . GLN A 1 180 ? -8.718 10.395 13.735 1.00 95.81 180 GLN A C 1
ATOM 1473 O O . GLN A 1 180 ? -9.371 9.691 14.505 1.00 95.81 180 GLN A O 1
ATOM 1478 N N . GLN A 1 181 ? -8.625 11.719 13.900 1.00 95.81 181 GLN A N 1
ATOM 1479 C CA . GLN A 1 181 ? -9.336 12.428 14.969 1.00 95.81 181 GLN A CA 1
ATOM 1480 C C . GLN A 1 181 ? -10.853 12.346 14.790 1.00 95.81 181 GLN A C 1
ATOM 1482 O O . GLN A 1 181 ? -11.572 12.122 15.766 1.00 95.81 181 GLN A O 1
ATOM 1487 N N . ARG A 1 182 ? -11.331 12.502 13.549 1.00 96.81 182 ARG A N 1
ATOM 1488 C CA . ARG A 1 182 ? -12.753 12.389 13.216 1.00 96.81 182 ARG A CA 1
ATOM 1489 C C . ARG A 1 182 ? -13.278 10.987 13.523 1.00 96.81 182 ARG A C 1
ATOM 1491 O O . ARG A 1 182 ? -14.240 10.859 14.269 1.00 96.81 182 ARG A O 1
ATOM 1498 N N . GLU A 1 183 ? -12.627 9.945 13.014 1.00 96.31 183 GLU A N 1
ATOM 1499 C CA . GLU A 1 183 ? -13.065 8.556 13.196 1.00 96.31 183 GLU A CA 1
ATOM 1500 C C . GLU A 1 183 ? -13.012 8.107 14.659 1.00 96.31 183 GLU A C 1
ATOM 1502 O O . GLU A 1 183 ? -13.919 7.415 15.122 1.00 96.31 183 GLU A O 1
ATOM 1507 N N . ALA A 1 184 ? -12.001 8.543 15.419 1.00 96.25 184 ALA A N 1
ATOM 1508 C CA . ALA A 1 184 ? -11.944 8.285 16.855 1.00 96.25 184 ALA A CA 1
ATOM 1509 C C . ALA A 1 184 ? -13.122 8.937 17.596 1.00 96.25 184 ALA A C 1
ATOM 1511 O O . ALA A 1 184 ? -13.722 8.316 18.473 1.00 96.25 184 ALA A O 1
ATOM 1512 N N . GLN A 1 185 ? -13.475 10.176 17.241 1.00 96.81 185 GLN A N 1
ATOM 1513 C CA . GLN A 1 185 ? -14.612 10.867 17.844 1.00 96.81 185 GLN A CA 1
ATOM 1514 C C . GLN A 1 185 ? -15.944 10.214 17.458 1.00 96.81 185 GLN A C 1
ATOM 1516 O O . GLN A 1 185 ? -16.795 10.023 18.327 1.00 96.81 185 GLN A O 1
ATOM 1521 N N . ASP A 1 186 ? -16.108 9.841 16.189 1.00 97.44 186 ASP A N 1
ATOM 1522 C CA . ASP A 1 186 ? -17.303 9.159 15.689 1.00 97.44 186 ASP A CA 1
ATOM 1523 C C . ASP A 1 186 ? -17.516 7.827 16.427 1.00 97.44 186 ASP A C 1
ATOM 1525 O O . ASP A 1 186 ? -18.628 7.545 16.870 1.00 97.44 186 ASP A O 1
ATOM 1529 N N . MET A 1 187 ? -16.448 7.052 16.649 1.00 96.69 187 MET A N 1
ATOM 1530 C CA . MET A 1 187 ? -16.486 5.799 17.413 1.00 96.69 187 MET A CA 1
ATOM 1531 C C . MET A 1 187 ? -16.887 6.016 18.879 1.00 96.69 187 MET A C 1
ATOM 1533 O O . MET A 1 187 ? -17.737 5.294 19.397 1.00 96.69 187 MET A O 1
ATOM 1537 N N . ILE A 1 188 ? -16.312 7.024 19.545 1.00 96.94 188 ILE A N 1
ATOM 1538 C CA . ILE A 1 188 ? -16.640 7.360 20.942 1.00 96.94 188 ILE A CA 1
ATOM 1539 C C . ILE A 1 188 ? -18.120 7.714 21.086 1.00 96.94 188 ILE A C 1
ATOM 1541 O O . ILE A 1 188 ? -18.771 7.271 22.030 1.00 96.94 188 ILE A O 1
ATOM 1545 N N . VAL A 1 189 ? -18.652 8.506 20.153 1.00 97.25 189 VAL A N 1
ATOM 1546 C CA . VAL A 1 189 ? -20.053 8.937 20.178 1.00 97.25 189 VAL A CA 1
ATOM 1547 C C . VAL A 1 189 ? -20.993 7.782 19.844 1.00 97.25 189 VAL A C 1
ATOM 1549 O O . VAL A 1 189 ? -21.995 7.609 20.535 1.00 97.25 189 VAL A O 1
ATOM 1552 N N . ALA A 1 190 ? -20.680 6.993 18.813 1.00 97.62 190 ALA A N 1
ATOM 1553 C CA . ALA A 1 190 ? -21.521 5.887 18.358 1.00 97.62 190 ALA A CA 1
ATOM 1554 C C . ALA A 1 190 ? -21.724 4.822 19.445 1.00 97.62 190 ALA A C 1
ATOM 1556 O O . ALA A 1 190 ? -22.842 4.346 19.632 1.00 97.62 190 ALA A O 1
ATOM 1557 N N . GLU A 1 191 ? -20.666 4.509 20.193 1.00 96.06 191 GLU A N 1
ATOM 1558 C CA . GLU A 1 191 ? -20.682 3.488 21.246 1.00 96.06 191 GLU A CA 1
ATOM 1559 C C . GLU A 1 191 ? -20.910 4.077 22.654 1.00 96.06 191 GLU A C 1
ATOM 1561 O O . GLU A 1 191 ? -20.880 3.352 23.647 1.00 96.06 191 GLU A O 1
ATOM 1566 N N . ASN A 1 192 ? -21.158 5.392 22.758 1.00 96.19 192 ASN A N 1
ATOM 1567 C CA . ASN A 1 192 ? -21.354 6.120 24.018 1.00 96.19 192 ASN A CA 1
ATOM 1568 C C . ASN A 1 192 ? -20.237 5.850 25.052 1.00 96.19 192 ASN A C 1
ATOM 1570 O O . ASN A 1 192 ? -20.502 5.602 26.226 1.00 96.19 192 ASN A O 1
ATOM 1574 N N . LEU A 1 193 ? -18.981 5.864 24.605 1.00 96.88 193 LEU A N 1
ATOM 1575 C CA . LEU A 1 193 ? -17.821 5.530 25.435 1.00 96.88 193 LEU A CA 1
ATOM 1576 C C . LEU A 1 193 ? -17.459 6.664 26.398 1.00 96.88 193 LEU A C 1
ATOM 1578 O O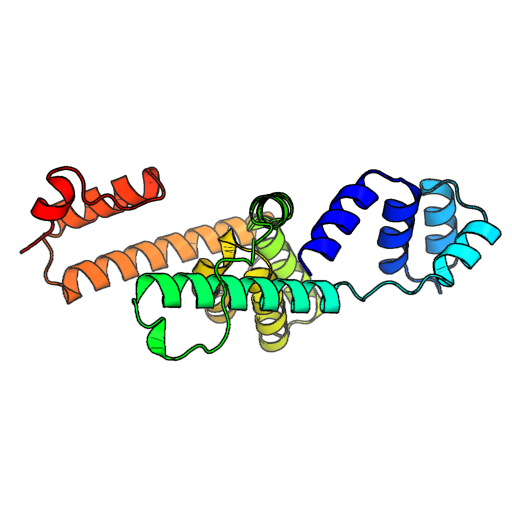 . LEU A 1 193 ? -17.733 7.841 26.147 1.00 96.88 193 LEU A O 1
ATOM 1582 N N . ASN A 1 194 ? -16.731 6.329 27.463 1.00 96.88 194 ASN A N 1
ATOM 1583 C CA . ASN A 1 194 ? -16.059 7.330 28.282 1.00 96.88 194 ASN A CA 1
ATOM 1584 C C . ASN A 1 194 ? -14.977 8.041 27.451 1.00 96.88 194 ASN A C 1
ATOM 1586 O O . ASN A 1 194 ? -13.923 7.473 27.171 1.00 96.88 194 ASN A O 1
ATOM 1590 N N . GLU A 1 195 ? -15.231 9.294 27.074 1.00 95.88 195 GLU A N 1
ATOM 1591 C CA . GLU A 1 195 ? -14.405 10.044 26.122 1.00 95.88 195 GLU A CA 1
ATOM 1592 C C . GLU A 1 195 ? -12.929 10.152 26.535 1.00 95.88 195 GLU A C 1
ATOM 1594 O O . GLU A 1 195 ? -12.034 9.907 25.721 1.00 95.88 195 GLU A O 1
ATOM 1599 N N . GLU A 1 196 ? -12.647 10.503 27.793 1.00 95.56 196 GLU A N 1
ATOM 1600 C CA . GLU A 1 196 ? -11.265 10.655 28.253 1.00 95.56 196 GLU A CA 1
ATOM 1601 C C . GLU A 1 196 ? -10.532 9.313 28.299 1.00 95.56 196 GLU A C 1
ATOM 1603 O O . GLU A 1 196 ? -9.379 9.219 27.863 1.00 95.56 196 GLU A O 1
ATOM 1608 N N . ALA A 1 197 ? -11.186 8.272 28.824 1.00 95.88 197 ALA A N 1
ATOM 1609 C CA . ALA A 1 197 ? -10.606 6.937 28.884 1.00 95.88 197 ALA A CA 1
ATOM 1610 C C . ALA A 1 197 ? -10.374 6.376 27.472 1.00 95.88 197 ALA A C 1
ATOM 1612 O O . ALA A 1 197 ? -9.283 5.878 27.189 1.00 95.88 197 ALA A O 1
ATOM 1613 N N . ALA A 1 198 ? -11.338 6.549 26.562 1.00 96.19 198 ALA A N 1
ATOM 1614 C CA . ALA A 1 198 ? -11.247 6.126 25.167 1.00 96.19 198 ALA A CA 1
ATOM 1615 C C . ALA A 1 198 ? -10.078 6.801 24.446 1.00 96.19 198 ALA A C 1
ATOM 1617 O O . ALA A 1 198 ? -9.247 6.120 23.847 1.00 96.19 198 ALA A O 1
ATOM 1618 N N . LYS A 1 199 ? -9.947 8.132 24.551 1.00 95.56 199 LYS A N 1
ATOM 1619 C CA . LYS A 1 199 ? -8.841 8.880 23.927 1.00 95.56 199 LYS A CA 1
ATOM 1620 C C . LYS A 1 199 ? -7.478 8.405 24.429 1.00 95.56 199 LYS A C 1
ATOM 1622 O O . LYS A 1 199 ? -6.555 8.231 23.625 1.00 95.56 199 LYS A O 1
ATOM 1627 N N . ARG A 1 200 ? -7.343 8.152 25.738 1.00 94.62 200 ARG A N 1
ATOM 1628 C CA . ARG A 1 200 ? -6.110 7.590 26.316 1.00 94.62 200 ARG A CA 1
ATOM 1629 C C . ARG A 1 200 ? -5.831 6.184 25.789 1.00 94.62 200 ARG A C 1
ATOM 1631 O O . ARG A 1 200 ? -4.708 5.926 25.360 1.00 94.62 200 ARG A O 1
ATOM 1638 N N . TYR A 1 201 ? -6.837 5.311 25.779 1.00 95.69 201 TYR A N 1
ATOM 1639 C CA . TYR A 1 201 ? -6.705 3.932 25.311 1.00 95.69 201 TYR A CA 1
ATOM 1640 C C . TYR A 1 201 ? -6.337 3.855 23.825 1.00 95.69 201 TYR A C 1
ATOM 1642 O O . TYR A 1 201 ? -5.402 3.141 23.463 1.00 95.69 201 TYR A O 1
ATOM 1650 N N . ILE A 1 202 ? -7.002 4.639 22.970 1.00 95.19 202 ILE A N 1
ATOM 1651 C CA . ILE A 1 202 ? -6.705 4.731 21.533 1.00 95.19 202 ILE A CA 1
ATOM 1652 C C . ILE A 1 202 ? -5.265 5.208 21.328 1.00 95.19 202 ILE A C 1
ATOM 1654 O O . ILE A 1 202 ? -4.498 4.557 20.623 1.00 95.19 202 ILE A O 1
ATOM 1658 N N . THR A 1 203 ? -4.853 6.289 21.997 1.00 94.12 203 THR A N 1
ATOM 1659 C CA . THR A 1 203 ? -3.484 6.825 21.876 1.00 94.12 203 THR A CA 1
ATOM 1660 C C . THR A 1 203 ? -2.432 5.810 22.328 1.00 94.12 203 THR A C 1
ATOM 1662 O O . THR A 1 203 ? -1.416 5.615 21.657 1.00 94.12 203 THR A O 1
ATOM 1665 N N . ALA A 1 204 ? -2.665 5.137 23.458 1.00 94.19 204 ALA A N 1
ATOM 1666 C CA . ALA A 1 204 ? -1.767 4.107 23.966 1.00 94.19 204 ALA A CA 1
ATOM 1667 C C . ALA A 1 204 ? -1.688 2.900 23.019 1.00 94.19 204 ALA A C 1
ATOM 1669 O O . ALA A 1 204 ? -0.593 2.400 22.768 1.00 94.19 204 ALA A O 1
ATOM 1670 N N . SER A 1 205 ? -2.820 2.469 22.461 1.00 95.06 205 SER A N 1
ATOM 1671 C CA . SER A 1 205 ? -2.899 1.346 21.520 1.00 95.06 205 SER A CA 1
ATOM 1672 C C . SER A 1 205 ? -2.216 1.665 20.193 1.00 95.06 205 SER A C 1
ATOM 1674 O O . SER A 1 205 ? -1.457 0.844 19.693 1.00 95.06 205 SER A O 1
ATOM 1676 N N . LEU A 1 206 ? -2.389 2.880 19.664 1.00 93.50 206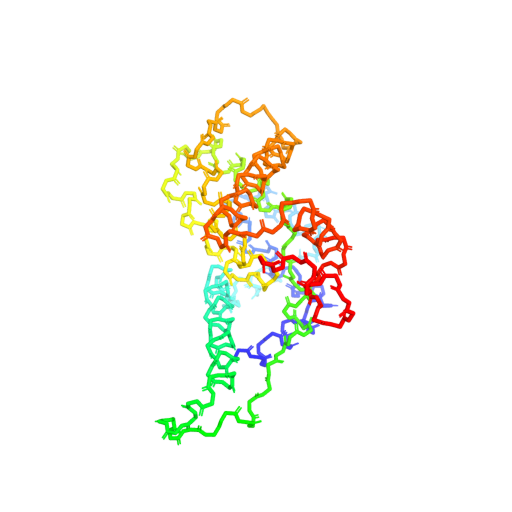 LEU A N 1
ATOM 1677 C CA . LEU A 1 206 ? -1.680 3.344 18.467 1.00 93.50 206 LEU A CA 1
ATOM 1678 C C . LEU A 1 206 ? -0.164 3.367 18.685 1.00 93.50 206 LEU A C 1
ATOM 1680 O O . LEU A 1 206 ? 0.581 2.906 17.830 1.00 93.50 206 LEU A O 1
ATOM 1684 N N . LYS A 1 207 ? 0.298 3.832 19.853 1.00 92.75 207 LYS A N 1
ATOM 1685 C CA . LYS A 1 207 ? 1.726 3.810 20.210 1.00 92.75 207 LYS A CA 1
ATOM 1686 C C . LYS A 1 207 ? 2.277 2.389 20.390 1.00 92.75 207 LYS A C 1
ATOM 1688 O O . LYS A 1 207 ? 3.463 2.170 20.170 1.00 92.75 207 LYS A O 1
ATOM 1693 N N . ARG A 1 208 ? 1.443 1.448 20.846 1.00 93.19 208 ARG A N 1
ATOM 1694 C CA . ARG A 1 208 ? 1.786 0.021 20.971 1.00 93.19 208 ARG A CA 1
ATOM 1695 C C . ARG A 1 208 ? 1.656 -0.734 19.643 1.00 93.19 208 ARG A C 1
ATOM 1697 O O . ARG A 1 208 ? 2.169 -1.840 19.563 1.00 93.19 208 ARG A O 1
ATOM 1704 N N . GLU A 1 209 ? 0.973 -0.157 18.654 1.00 91.69 209 GLU A N 1
ATOM 1705 C CA . GLU A 1 209 ? 0.590 -0.758 17.366 1.00 91.69 209 GLU A CA 1
ATOM 1706 C C . GLU A 1 209 ? -0.423 -1.920 17.464 1.00 91.69 209 GLU A C 1
ATOM 1708 O O . GLU A 1 209 ? -0.719 -2.582 16.470 1.00 91.69 209 GLU A O 1
ATOM 1713 N N . TYR A 1 210 ? -1.008 -2.158 18.643 1.00 90.19 210 TYR A N 1
ATOM 1714 C CA . TYR A 1 210 ? -2.092 -3.123 18.849 1.00 90.19 210 TYR A CA 1
ATOM 1715 C C . TYR A 1 210 ? -2.977 -2.733 20.041 1.00 90.19 210 TYR A C 1
ATOM 1717 O O . TYR A 1 210 ? -2.530 -2.077 20.986 1.00 90.19 210 TYR A O 1
ATOM 1725 N N . ALA A 1 211 ? -4.237 -3.170 20.004 1.00 92.31 211 ALA A N 1
ATOM 1726 C CA . ALA A 1 211 ? -5.164 -3.074 21.129 1.00 92.31 211 ALA A CA 1
ATOM 1727 C C . ALA A 1 211 ? -5.028 -4.306 22.039 1.00 92.31 211 ALA A C 1
ATOM 1729 O O . ALA A 1 211 ? -4.877 -5.430 21.560 1.00 92.31 211 ALA A O 1
ATOM 1730 N N . SER A 1 212 ? -5.081 -4.095 23.353 1.00 89.69 212 SER A N 1
ATOM 1731 C CA . SER A 1 212 ? -4.956 -5.150 24.364 1.00 89.69 212 SER A CA 1
ATOM 1732 C C . SER A 1 212 ? -6.182 -5.170 25.265 1.00 89.69 212 SER A C 1
ATOM 1734 O O . SER A 1 212 ? -6.539 -4.141 25.839 1.00 89.69 212 SER A O 1
ATOM 1736 N N . GLU A 1 213 ? -6.771 -6.349 25.448 1.00 89.00 213 GLU A N 1
ATOM 1737 C CA . GLU A 1 213 ? -7.818 -6.592 26.451 1.00 89.00 213 GLU A CA 1
ATOM 1738 C C . GLU A 1 213 ? -7.235 -6.785 27.859 1.00 89.00 213 GLU A C 1
ATOM 1740 O O . GLU A 1 213 ? -7.946 -6.695 28.857 1.00 89.00 213 GLU A O 1
ATOM 1745 N N . ASN A 1 214 ? -5.925 -7.033 27.962 1.00 85.31 214 ASN A N 1
ATOM 1746 C CA . ASN A 1 214 ? -5.258 -7.182 29.250 1.00 85.31 214 ASN A CA 1
ATOM 1747 C C . ASN A 1 214 ? -5.187 -5.837 29.986 1.00 85.31 214 ASN A C 1
ATOM 1749 O O . ASN A 1 214 ? -4.786 -4.828 29.404 1.00 85.31 214 ASN A O 1
ATOM 1753 N N . GLY A 1 215 ? -5.476 -5.862 31.288 1.00 87.25 215 GLY A N 1
ATOM 1754 C CA . GLY A 1 215 ? -5.492 -4.684 32.159 1.00 87.25 215 GLY A CA 1
ATOM 1755 C C . GLY A 1 215 ? -6.910 -4.177 32.428 1.00 87.25 215 GLY A C 1
ATOM 1756 O O . GLY A 1 215 ? -7.887 -4.885 32.200 1.00 87.25 215 GLY A O 1
ATOM 1757 N N . THR A 1 216 ? -7.025 -2.958 32.958 1.00 89.12 216 THR A N 1
ATOM 1758 C CA . THR A 1 216 ? -8.321 -2.301 33.214 1.00 89.12 216 THR A CA 1
ATOM 1759 C C . THR A 1 216 ? -8.615 -1.165 32.244 1.00 89.12 216 THR A C 1
ATOM 1761 O O . THR A 1 216 ? -9.761 -0.737 32.175 1.00 89.12 216 THR A O 1
ATOM 1764 N N . GLU A 1 217 ? -7.622 -0.728 31.456 1.00 89.25 217 GLU A N 1
ATOM 1765 C CA . GLU A 1 217 ? -7.733 0.438 30.569 1.00 89.25 217 GLU A CA 1
ATOM 1766 C C . GLU A 1 217 ? -8.923 0.310 29.608 1.00 89.25 217 GLU A C 1
ATOM 1768 O O . GLU A 1 217 ? -9.652 1.275 29.444 1.00 89.25 217 GLU A O 1
ATOM 1773 N N . LEU A 1 218 ? -9.162 -0.876 29.028 1.00 90.94 218 LEU A N 1
ATOM 1774 C CA . LEU A 1 218 ? -10.307 -1.113 28.138 1.00 90.94 218 LEU A CA 1
ATOM 1775 C C . LEU A 1 218 ? -11.646 -1.103 28.893 1.00 90.94 218 LEU A C 1
ATOM 1777 O O . LEU A 1 218 ? -12.628 -0.562 28.397 1.00 90.94 218 LEU A O 1
ATOM 1781 N N . ASN A 1 219 ? -11.693 -1.662 30.104 1.00 91.69 219 ASN A N 1
ATOM 1782 C CA . ASN A 1 219 ? -12.916 -1.681 30.913 1.00 91.69 219 ASN A CA 1
ATOM 1783 C C . ASN A 1 219 ? -13.327 -0.268 31.352 1.00 91.69 219 ASN A C 1
ATOM 1785 O O . ASN A 1 219 ? -14.512 0.011 31.478 1.00 91.69 219 ASN A O 1
ATOM 1789 N N . GLU A 1 220 ? -12.359 0.629 31.556 1.00 93.31 220 GLU A N 1
ATOM 1790 C CA . GLU A 1 220 ? -12.589 2.041 31.892 1.00 93.31 220 GLU A CA 1
ATOM 1791 C C . GLU A 1 220 ? -13.172 2.861 30.727 1.00 93.31 220 GLU A C 1
ATOM 1793 O O . GLU A 1 220 ? -13.688 3.956 30.952 1.00 93.31 220 GLU A O 1
ATOM 1798 N N . VAL A 1 221 ? -13.087 2.354 29.490 1.00 95.06 221 VAL A N 1
ATOM 1799 C CA . VAL A 1 221 ? -13.670 2.982 28.290 1.00 95.06 221 VAL A CA 1
ATOM 1800 C C . VAL A 1 221 ? -15.181 2.757 28.208 1.00 95.06 221 VAL A C 1
ATOM 1802 O O . VAL A 1 221 ? -15.886 3.557 27.591 1.00 95.06 221 VAL A O 1
ATOM 1805 N N . LEU A 1 222 ? -15.678 1.677 28.813 1.00 91.12 222 LEU A N 1
ATOM 1806 C CA . LEU A 1 222 ? -17.083 1.288 28.745 1.00 91.12 222 LEU A CA 1
ATOM 1807 C C . LEU A 1 222 ? -17.984 2.289 29.508 1.00 91.12 222 LEU A C 1
ATOM 1809 O O . LEU A 1 222 ? -17.527 2.874 30.495 1.00 91.12 222 LEU A O 1
ATOM 1813 N N . PRO A 1 223 ? -19.235 2.502 29.049 1.00 86.69 223 PRO A N 1
ATOM 1814 C CA . PRO A 1 223 ? -20.206 3.386 29.706 1.00 86.69 223 PRO A CA 1
ATOM 1815 C C . PRO A 1 223 ? -20.649 2.931 31.102 1.00 86.69 223 PRO A C 1
ATOM 1817 O O . PRO A 1 223 ? -20.672 1.706 31.368 1.00 86.69 223 PRO A O 1
#

Radius of gyration: 22.85 Å; Cα contacts (8 Å, |Δi|>4): 133; chains: 1; bounding box: 50×52×62 Å

Solvent-accessible surface area (backbone atoms only — not comparable to full-atom values): 13087 Å² total; per-residue (Å²): 107,60,67,55,53,54,51,51,64,59,42,67,78,35,70,68,51,48,50,55,58,55,54,75,76,53,59,84,86,37,69,68,58,48,53,51,48,28,63,76,67,73,49,52,74,67,53,50,55,53,52,71,70,56,88,70,84,52,70,67,56,56,41,52,52,40,23,51,52,46,51,52,50,55,48,52,55,49,41,66,72,68,69,63,67,85,76,60,95,65,85,64,86,82,64,81,76,59,59,69,63,49,59,76,67,48,73,55,67,67,58,55,47,40,49,54,52,53,50,49,74,75,68,67,47,66,70,63,49,47,56,52,50,48,50,57,29,46,40,18,75,91,41,44,89,43,43,66,60,54,49,47,48,62,70,76,43,69,68,86,78,48,89,48,69,70,49,44,53,54,52,48,52,54,49,51,53,53,51,50,54,50,52,53,50,51,51,34,61,75,69,53,35,32,60,71,40,39,55,52,45,51,54,53,21,61,75,66,73,51,83,64,83,77,76,57,62,61,67,56,17,53,111

Secondary structure (DSSP, 8-state):
-HHHHHHHHHHTT-HHHHHHHHHTTS-TT-HHHHHHHHHHHT--HHHHHHHHTS----HHHHHHHHHHHHHHHHHHHHHHHHT-TTS--S--TT----HHHHHHTPPPHHHHHHHHHHHHHHH--HHHHHHHHHHHHHHSGGGGGGHHHHHHHHHHS-GGG--SHHHHHHHHHHHHHHHHHHHHHHHHHHTT--HHHHHHHHHHHHHHTS---SSSTTGGG--

pLDDT: mean 90.17, std 7.36, range [54.72, 97.75]

Foldseek 3Di:
DQVVLVVLVVCVVPLLSVLLVVVLVFDPVDPVRVVVSCVVSVHDPVSVVVSVPDDDPDPLVVLVVLLVLLVVVVVVVVCVVVVVPPPDPDDCPPDDHPVVSLQVPADDVLVLLVQLLVCCVPPVDLVVNLVVSQSNQSSRNVRVVCNVLVNCLSVVDDSVPQDDSVSSVVSSVVSVVVVVVVVLVVVCVVQVWDNVLSVVQVVVCVVVVHHDPPDCSVVNRHD

Nearest PDB structures (foldseek):
  7btp-assembly1_A  TM=9.653E-01  e=6.491E-18  Escherichia coli
  7bst-assembly1_B  TM=8.955E-01  e=6.795E-17  Escherichia coli
  5j3n-assembly1_A  TM=9.089E-01  e=6.859E-09  Aequorea victoria
  6h2j-assembly1_A  TM=9.808E-01  e=1.875E-05  Escherichia coli
  2w00-assembly2_B  TM=9.351E-01  e=1.069E-05  Escherichia coli

Mean predicted aligned error: 6.89 Å

Sequence (223 aa):
FGEYLRVENTLQNYDEFASLKALQSIDITDDEAVETFKAEHYLTDEDLAAMQSIDVPAEREVQDYRSTYNDIRDWLRREKAAKDQSESSLDWDEVVFEVDLLKSQEINLDYILELIFEHNKNTKDKSALVEEVRRVIRASLGNRAKESLVVDFINKTNLDNIPDKSSIIEAFFSFAQTEQQREAQDMIVAENLNEEAAKRYITASLKREYASENGTELNEVLP